Protein AF-A0AA37K206-F1 (afdb_monomer)

pLDDT: mean 85.71, std 15.1, range [26.36, 97.44]

Solvent-accessible surface area (backbone atoms only — not comparable to full-atom values): 12760 Å² total; per-residue (Å²): 134,88,81,83,56,76,49,40,28,41,32,32,22,32,45,81,75,33,40,55,45,78,72,73,69,48,40,26,47,74,88,37,84,48,81,53,52,76,48,86,73,13,30,34,39,34,67,70,69,74,70,67,35,43,39,39,41,40,38,91,65,30,50,70,44,79,42,73,47,49,53,90,58,38,48,90,93,57,40,64,43,59,41,74,39,32,48,36,34,92,58,89,57,93,90,42,30,74,50,71,54,77,50,67,54,70,27,43,36,35,40,33,22,71,46,90,68,64,34,20,34,48,49,74,57,96,37,32,37,34,60,72,47,83,68,92,67,85,56,50,38,30,35,31,29,38,64,57,79,96,65,44,46,61,31,29,27,63,38,74,45,94,89,69,31,25,40,35,46,56,57,82,90,69,92,81,58,65,68,38,54,34,23,42,40,26,48,17,51,20,36,88,87,10,42,34,28,26,57,36,58,71,90,59,66,68,79,48,73,53,73,39,54,79,72,46,49,70,63,69,43,75,72,65,61,79,82,131

Foldseek 3Di:
DDPFDFQAKEFEAAAAPLFGDQDQKWKDKQNHTDDFDGDPRNIGTGTDDDPQIWMWIDGPFFDIDIAGDHQVLADPVHRYQYFHTAGAQVDDDPQFDKDKDFDAAFWKKKFWFADVVWWWWADDDPQKTDIPDDDPDDQASFKKWWDDDPQIAIWGQHDQDPVRITRIPPGRPDDDHTGTTITGIFIHGAHNVRMGMTTHHVVIDGPDMDTDDPVCCVRPDSRDRDDD

Sequence (228 aa):
MIRLTVSFVLRLLDDFTGSASDGGHLFWVDGRAARPQRKPGGYYVFLEPRAPCEVVIESARYSPRTLRVDPESLDAEDPVLPVRLLRRGDLRFPDCGRFEGTAPPGVTVYAFAPEDPALTFQSEKDGVLTLGSYTAKPLWGLRFSVGQGNAREVFVMEEKLPDGGYRIRPGLRRRHRPGEPVERASACLSAADGRFAVCTERGQTVREAQYYDEEAKKWVCLSVPAPR

Secondary structure (DSSP, 8-state):
-----EEEEEEEEETTT--B--S-EEEEETTEEE-PEEETTTEEEEES--SSEEEEEEESSB--EEEEE-GGGS-SS--EEEEEEPBPTTS--TT-EEEEEE-STT-EEEEEEEEEEEEEEEEEETTEEEESS--SS--TTEEEEES-GGG-EEEEEEEE-TTS-EEEESPP-SPPPTT-EEEEEEEEEPPTTSEEEEEE-TT----EEEEE-HHHHHHH-S-SPPP-

Structure (mmCIF, N/CA/C/O backbone):
data_AF-A0AA37K206-F1
#
_entry.id   AF-A0AA37K206-F1
#
loop_
_atom_site.group_PDB
_atom_site.id
_atom_site.type_symbol
_atom_site.label_atom_id
_atom_site.label_alt_id
_atom_site.label_comp_id
_atom_site.label_asym_id
_atom_site.label_entity_id
_atom_site.label_seq_id
_atom_site.pdbx_PDB_ins_code
_atom_site.Cartn_x
_atom_site.Cartn_y
_atom_site.Cartn_z
_atom_site.occupancy
_atom_site.B_iso_or_equiv
_atom_site.auth_seq_id
_atom_site.auth_comp_id
_atom_site.auth_asym_id
_atom_site.auth_atom_id
_atom_site.pdbx_PDB_model_num
ATOM 1 N N . MET A 1 1 ? -19.399 22.967 29.255 1.00 42.69 1 MET A N 1
ATOM 2 C CA . MET A 1 1 ? -18.910 22.801 27.869 1.00 42.69 1 MET A CA 1
ATOM 3 C C . MET A 1 1 ? -17.914 21.652 27.885 1.00 42.69 1 MET A C 1
ATOM 5 O O . MET A 1 1 ? -16.877 21.791 28.516 1.00 42.69 1 MET A O 1
ATOM 9 N N . ILE A 1 2 ? -18.265 20.496 27.319 1.00 44.28 2 ILE A N 1
ATOM 10 C CA . ILE A 1 2 ? -17.363 19.335 27.263 1.00 44.28 2 ILE A CA 1
ATOM 11 C C . ILE A 1 2 ? -16.360 19.609 26.136 1.00 44.28 2 ILE A C 1
ATOM 13 O O . ILE A 1 2 ? -16.762 19.728 24.980 1.00 44.28 2 ILE A O 1
ATOM 17 N N . ARG A 1 3 ? -15.076 19.782 26.470 1.00 50.56 3 ARG A N 1
ATOM 18 C CA . ARG A 1 3 ? -13.990 19.811 25.480 1.00 50.56 3 ARG A CA 1
ATOM 19 C C . ARG A 1 3 ? -13.684 18.364 25.106 1.00 50.56 3 ARG A C 1
ATOM 21 O O . ARG A 1 3 ? -12.971 17.694 25.838 1.00 50.56 3 ARG A O 1
ATOM 28 N N . LEU A 1 4 ? -14.245 17.895 23.996 1.00 55.06 4 LEU A N 1
ATOM 29 C CA . LEU A 1 4 ? -13.820 16.636 23.386 1.00 55.06 4 LEU A CA 1
ATOM 30 C C . LEU A 1 4 ? -12.428 16.867 22.787 1.00 55.06 4 LEU A C 1
ATOM 32 O O . LEU A 1 4 ? -12.296 17.620 21.821 1.00 55.06 4 LEU A O 1
ATOM 36 N N . THR A 1 5 ? -11.388 16.282 23.377 1.00 64.12 5 THR A N 1
ATOM 37 C CA . THR A 1 5 ? -10.032 16.335 22.818 1.00 64.12 5 THR A CA 1
ATOM 38 C C . THR A 1 5 ? -9.866 15.227 21.787 1.00 64.12 5 THR A C 1
ATOM 40 O O . THR A 1 5 ? -10.095 14.054 22.083 1.00 64.12 5 THR A O 1
ATOM 43 N N . VAL A 1 6 ? -9.479 15.600 20.565 1.00 67.44 6 VAL A N 1
ATOM 44 C CA . VAL A 1 6 ? -9.048 14.633 19.547 1.00 67.44 6 VAL A CA 1
ATOM 45 C C . VAL A 1 6 ? -7.803 13.930 20.074 1.00 67.44 6 VAL A C 1
ATOM 47 O O . VAL A 1 6 ? -6.842 14.603 20.433 1.00 67.44 6 VAL A O 1
ATOM 50 N N . SER A 1 7 ? -7.827 12.598 20.141 1.00 77.94 7 SER A N 1
ATOM 51 C CA . SER A 1 7 ? -6.654 11.823 20.559 1.00 77.94 7 SER A CA 1
ATOM 52 C C . SER A 1 7 ? -5.773 11.497 19.364 1.00 77.94 7 SER A C 1
ATOM 54 O O . SER A 1 7 ? -4.581 11.756 19.396 1.00 77.94 7 SER A O 1
ATOM 56 N N . PHE A 1 8 ? -6.358 10.953 18.298 1.00 86.25 8 PHE A N 1
ATOM 57 C CA . PHE A 1 8 ? -5.673 10.721 17.029 1.00 86.25 8 PHE A CA 1
ATOM 58 C C . PHE A 1 8 ? -6.686 10.560 15.897 1.00 86.25 8 PHE A C 1
ATOM 60 O O . PHE A 1 8 ? -7.884 10.330 16.116 1.00 86.25 8 PHE A O 1
ATOM 67 N N . VAL A 1 9 ? -6.193 10.648 14.669 1.00 91.31 9 VAL A N 1
ATOM 68 C CA . VAL A 1 9 ? -6.975 10.450 13.454 1.00 91.31 9 VAL A CA 1
ATOM 69 C C . VAL A 1 9 ? -6.333 9.344 12.631 1.00 91.31 9 VAL A C 1
ATOM 71 O O . VAL A 1 9 ? -5.131 9.353 12.397 1.00 91.31 9 VAL A O 1
ATOM 74 N N . LEU A 1 10 ? -7.128 8.385 12.163 1.00 93.38 10 LEU A N 1
ATOM 75 C CA . LEU A 1 10 ? -6.676 7.427 11.155 1.00 93.38 10 LEU A CA 1
ATOM 76 C C . LEU A 1 10 ? -7.149 7.884 9.782 1.00 93.38 10 LEU A C 1
ATOM 78 O O . LEU A 1 10 ? -8.332 8.178 9.612 1.00 93.38 10 LEU A O 1
ATOM 82 N N . ARG A 1 11 ? -6.256 7.891 8.791 1.00 94.31 11 ARG A N 1
ATOM 83 C CA . ARG A 1 11 ? -6.623 8.071 7.381 1.00 94.31 11 ARG A CA 1
ATOM 84 C C . ARG A 1 11 ? -6.487 6.742 6.653 1.00 94.31 11 ARG A C 1
ATOM 86 O O . ARG A 1 11 ? -5.379 6.301 6.360 1.00 94.31 11 ARG A O 1
ATOM 93 N N . LEU A 1 12 ? -7.611 6.094 6.373 1.00 95.12 12 LEU A N 1
ATOM 94 C CA . LEU A 1 12 ? -7.645 4.787 5.728 1.00 95.12 12 LEU A CA 1
ATOM 95 C C . LEU A 1 12 ? -7.546 4.930 4.208 1.00 95.12 12 LEU A C 1
ATOM 97 O O . LEU A 1 12 ? -8.359 5.612 3.580 1.00 95.12 12 LEU A O 1
ATOM 101 N N . LEU A 1 13 ? -6.563 4.254 3.623 1.00 93.69 13 LEU A N 1
ATOM 102 C CA . LEU A 1 13 ? -6.241 4.293 2.202 1.00 93.69 13 LEU A CA 1
ATOM 103 C C . LEU A 1 13 ? -6.288 2.880 1.625 1.00 93.69 13 LEU A C 1
ATOM 105 O O . LEU A 1 13 ? -5.700 1.952 2.179 1.00 93.69 13 LEU A O 1
ATOM 109 N N . ASP A 1 14 ? -6.962 2.715 0.494 1.00 94.25 14 ASP A N 1
ATOM 110 C CA . ASP A 1 14 ? -6.887 1.498 -0.304 1.00 94.25 14 ASP A CA 1
ATOM 111 C C . ASP A 1 14 ? -5.477 1.374 -0.886 1.00 94.25 14 ASP A C 1
ATOM 113 O O . ASP A 1 14 ? -5.005 2.238 -1.623 1.00 94.25 14 ASP A O 1
ATOM 117 N N . ASP A 1 15 ? -4.781 0.299 -0.535 1.00 92.38 15 ASP A N 1
ATOM 118 C CA . ASP A 1 15 ? -3.368 0.159 -0.860 1.00 92.38 15 ASP A CA 1
ATOM 119 C C . ASP A 1 15 ? -3.081 0.102 -2.374 1.00 92.38 15 ASP A C 1
ATOM 121 O O . ASP A 1 15 ? -2.064 0.621 -2.856 1.00 92.38 15 ASP A O 1
ATOM 125 N N . PHE A 1 16 ? -4.007 -0.502 -3.120 1.00 93.56 16 PHE A N 1
ATOM 126 C CA . PHE A 1 16 ? -3.900 -0.725 -4.556 1.00 93.56 16 PHE A CA 1
ATOM 127 C C . PHE A 1 16 ? -4.201 0.537 -5.376 1.00 93.56 16 PHE A C 1
ATOM 129 O O . PHE A 1 16 ? -3.567 0.770 -6.399 1.00 93.56 16 PHE A O 1
ATOM 136 N N . THR A 1 17 ? -5.133 1.375 -4.939 1.00 92.38 17 THR A N 1
ATOM 137 C CA . THR A 1 17 ? -5.525 2.589 -5.682 1.00 92.38 17 THR A CA 1
ATOM 138 C C . THR A 1 17 ? -4.952 3.870 -5.093 1.00 92.38 17 THR A C 1
ATOM 140 O O . THR A 1 17 ? -5.034 4.917 -5.726 1.00 92.38 17 THR A O 1
ATOM 143 N N . GLY A 1 18 ? -4.443 3.828 -3.860 1.00 90.94 18 GLY A N 1
ATOM 144 C CA . GLY A 1 18 ? -4.046 5.021 -3.109 1.00 90.94 18 GLY A CA 1
ATOM 145 C C . GLY A 1 18 ? -5.207 5.891 -2.639 1.00 90.94 18 GLY A C 1
ATOM 146 O O . GLY A 1 18 ? -4.991 6.901 -1.970 1.00 90.94 18 GLY A O 1
ATOM 147 N N . SER A 1 19 ? -6.437 5.517 -2.988 1.00 92.19 19 SER A N 1
ATOM 148 C CA . SER A 1 19 ? -7.629 6.314 -2.730 1.00 92.19 19 SER A CA 1
ATOM 149 C C . SER A 1 19 ? -8.115 6.148 -1.295 1.00 92.19 19 SER A C 1
ATOM 151 O O . SER A 1 19 ? -7.883 5.126 -0.648 1.00 92.19 19 SER A O 1
ATOM 153 N N . ALA A 1 20 ? -8.833 7.153 -0.803 1.00 93.94 20 ALA A N 1
ATOM 154 C CA . ALA A 1 20 ? -9.508 7.090 0.484 1.00 93.94 20 ALA A CA 1
ATOM 155 C C . ALA A 1 20 ? -10.489 5.907 0.556 1.00 93.94 20 ALA A C 1
ATOM 157 O O . ALA A 1 20 ? -11.273 5.675 -0.365 1.00 93.94 20 ALA A O 1
ATOM 158 N N . SER A 1 21 ? -10.472 5.181 1.675 1.00 92.69 21 SER A N 1
ATOM 159 C CA . SER A 1 21 ? -11.414 4.095 1.943 1.00 92.69 21 SER A CA 1
ATOM 160 C C . SER A 1 21 ? -12.559 4.584 2.828 1.00 92.69 21 SER A C 1
ATOM 162 O O . SER A 1 21 ? -12.502 4.549 4.058 1.00 92.69 21 SER A O 1
ATOM 164 N N . ASP A 1 22 ? -13.609 5.069 2.173 1.00 85.44 22 ASP A N 1
ATOM 165 C CA . ASP A 1 22 ? -14.739 5.752 2.793 1.00 85.44 22 ASP A CA 1
ATOM 166 C C . ASP A 1 22 ? -15.865 4.775 3.205 1.00 85.44 22 ASP A C 1
ATOM 168 O O . ASP A 1 22 ? -16.869 4.613 2.510 1.00 85.44 22 ASP A O 1
ATOM 172 N N . GLY A 1 23 ? -15.746 4.168 4.390 1.00 85.12 23 GLY A N 1
ATOM 173 C CA . GLY A 1 23 ? -16.806 3.362 5.016 1.00 85.12 23 GLY A CA 1
ATOM 174 C C . GLY A 1 23 ? -16.620 1.842 4.934 1.00 85.12 23 GLY A C 1
ATOM 175 O O . GLY A 1 23 ? -15.725 1.335 4.269 1.00 85.12 23 GLY A O 1
ATOM 176 N N . GLY A 1 24 ? -17.494 1.109 5.637 1.00 90.44 24 GLY A N 1
ATOM 177 C CA . GLY A 1 24 ? -17.440 -0.360 5.698 1.00 90.44 24 GLY A CA 1
ATOM 178 C C . GLY A 1 24 ? -16.339 -0.913 6.608 1.00 90.44 24 GLY A C 1
ATOM 179 O O . GLY A 1 24 ? -15.865 -2.025 6.371 1.00 90.44 24 GLY A O 1
ATOM 180 N N . HIS A 1 25 ? -15.942 -0.133 7.619 1.00 96.38 25 HIS A N 1
ATOM 181 C CA . HIS A 1 25 ? -14.909 -0.489 8.591 1.00 96.38 25 HIS A CA 1
ATOM 182 C C . HIS A 1 25 ? -15.501 -0.579 9.992 1.00 96.38 25 HIS A C 1
ATOM 184 O O . HIS A 1 25 ? -16.288 0.283 10.397 1.00 96.38 25 HIS A O 1
ATOM 190 N N . LEU A 1 26 ? -15.104 -1.616 10.717 1.00 96.69 26 LEU A N 1
ATOM 191 C CA . LEU A 1 26 ? -15.369 -1.799 12.135 1.00 96.69 26 LEU A CA 1
ATOM 192 C C . LEU A 1 26 ? -14.059 -1.609 12.898 1.00 96.69 26 LEU A C 1
ATOM 194 O O . LEU A 1 26 ? -12.996 -1.993 12.409 1.00 96.69 26 LEU A O 1
ATOM 198 N N . PHE A 1 27 ? -14.143 -0.998 14.078 1.00 95.38 27 PHE A N 1
ATOM 199 C CA . PHE A 1 27 ? -12.978 -0.657 14.885 1.00 95.38 27 PHE A CA 1
ATOM 200 C C . PHE A 1 27 ? -13.102 -1.239 16.284 1.00 95.38 27 PHE A C 1
ATOM 202 O O . PHE A 1 27 ? -14.164 -1.156 16.906 1.00 95.38 27 PHE A O 1
ATOM 209 N N . TRP A 1 28 ? -11.986 -1.738 16.802 1.00 94.06 28 TRP A N 1
ATOM 210 C CA . TRP A 1 28 ? -11.817 -2.083 18.205 1.00 94.06 28 TRP A CA 1
ATOM 211 C C . TRP A 1 28 ? -10.589 -1.367 18.738 1.00 94.06 28 TRP A C 1
ATOM 213 O O . TRP A 1 28 ? -9.560 -1.343 18.072 1.00 94.06 28 TRP A O 1
ATOM 223 N N . VAL A 1 29 ? -10.710 -0.786 19.926 1.00 91.81 29 VAL A N 1
ATOM 224 C CA . VAL A 1 29 ? -9.607 -0.176 20.666 1.00 91.81 29 VAL A CA 1
ATOM 225 C C . VAL A 1 29 ? -9.454 -0.941 21.970 1.00 91.81 29 VAL A C 1
ATOM 227 O O . VAL A 1 29 ? -10.420 -1.047 22.730 1.00 91.81 29 VAL A O 1
ATOM 230 N N . ASP A 1 30 ? -8.279 -1.527 22.192 1.00 89.75 30 ASP A N 1
ATOM 231 C CA . ASP A 1 30 ? -7.969 -2.375 23.353 1.00 89.75 30 ASP A CA 1
ATOM 232 C C . ASP A 1 30 ? -9.059 -3.437 23.615 1.00 89.75 30 ASP A C 1
ATOM 234 O O . ASP A 1 30 ? -9.580 -3.604 24.722 1.00 89.75 30 ASP A O 1
ATOM 238 N N . GLY A 1 31 ? -9.476 -4.116 22.540 1.00 89.44 31 GLY A N 1
ATOM 239 C CA . GLY A 1 31 ? -10.498 -5.168 22.561 1.00 89.44 31 GLY A CA 1
ATOM 240 C C . GLY A 1 31 ? -11.950 -4.684 22.683 1.00 89.44 31 GLY A C 1
ATOM 241 O O . GLY A 1 31 ? -12.868 -5.504 22.665 1.00 89.44 31 GLY A O 1
ATOM 242 N N . ARG A 1 32 ? -12.206 -3.373 22.778 1.00 92.69 32 ARG A N 1
ATOM 243 C CA . ARG A 1 32 ? -13.563 -2.808 22.884 1.00 92.69 32 ARG A CA 1
ATOM 244 C C . ARG A 1 32 ? -13.997 -2.169 21.578 1.00 92.69 32 ARG A C 1
ATOM 246 O O . ARG A 1 32 ? -13.242 -1.411 20.982 1.00 92.69 32 ARG A O 1
ATOM 253 N N . ALA A 1 33 ? -15.237 -2.420 21.163 1.00 94.38 33 ALA A N 1
ATOM 254 C CA . ALA A 1 33 ? -15.792 -1.795 19.967 1.00 94.38 33 ALA A CA 1
ATOM 255 C C . ALA A 1 33 ? -15.737 -0.261 20.075 1.00 94.38 33 ALA A C 1
ATOM 257 O O . ALA A 1 33 ? -16.240 0.326 21.036 1.00 94.38 33 ALA A O 1
ATOM 258 N N . ALA A 1 34 ? -15.155 0.379 19.067 1.00 92.50 34 ALA A N 1
ATOM 259 C CA . ALA A 1 34 ? -14.997 1.821 18.974 1.00 92.50 34 ALA A CA 1
ATOM 260 C C . ALA A 1 34 ? -15.818 2.378 17.807 1.00 92.50 34 ALA A C 1
ATOM 262 O O . ALA A 1 34 ? -16.001 1.736 16.772 1.00 92.50 34 ALA A O 1
ATOM 263 N N . ARG A 1 35 ? -16.325 3.602 17.974 1.00 92.25 35 ARG A N 1
ATOM 264 C CA . ARG A 1 35 ? -17.117 4.312 16.959 1.00 92.25 35 ARG A CA 1
ATOM 265 C C . ARG A 1 35 ? -16.497 5.682 16.682 1.00 92.25 35 ARG A C 1
ATOM 267 O O . ARG A 1 35 ? -17.038 6.689 17.140 1.00 92.25 35 ARG A O 1
ATOM 274 N N . PRO A 1 36 ? -15.348 5.731 15.987 1.00 93.38 36 PRO A N 1
ATOM 275 C CA . PRO A 1 36 ? -14.734 6.998 15.608 1.00 93.38 36 PRO A CA 1
ATOM 276 C C . PRO A 1 36 ? -15.675 7.834 14.734 1.00 93.38 36 PRO A C 1
ATOM 278 O O . PRO A 1 36 ? -16.506 7.302 13.989 1.00 93.38 36 PRO A O 1
ATOM 281 N N . GLN A 1 37 ? -15.521 9.157 14.787 1.00 92.88 37 GLN A N 1
ATOM 282 C CA . GLN A 1 37 ? -16.263 10.043 13.897 1.00 92.88 37 GLN A CA 1
ATOM 283 C C . GLN A 1 37 ? -15.685 9.948 12.487 1.00 92.88 37 GLN A C 1
ATOM 285 O O . GLN A 1 37 ? -14.526 10.292 12.252 1.00 92.88 37 GLN A O 1
ATOM 290 N N . ARG A 1 38 ? -16.508 9.512 11.535 1.00 94.19 38 ARG A N 1
ATOM 291 C CA . ARG A 1 38 ? -16.133 9.475 10.122 1.00 94.19 38 ARG A CA 1
ATOM 292 C C . ARG A 1 38 ? -16.157 10.882 9.524 1.00 94.19 38 ARG A C 1
ATOM 294 O O . ARG A 1 38 ? -17.118 11.630 9.714 1.00 94.19 38 ARG A O 1
ATOM 301 N N . LYS A 1 39 ? -15.130 11.206 8.746 1.00 92.94 39 LYS A N 1
ATOM 302 C CA . LYS A 1 39 ? -15.028 12.410 7.917 1.00 92.94 39 LYS A CA 1
ATOM 303 C C . LYS A 1 39 ? -14.709 12.008 6.464 1.00 92.94 39 LYS A C 1
ATOM 305 O O . LYS A 1 39 ? -14.194 10.910 6.250 1.00 92.94 39 LYS A O 1
ATOM 310 N N . PRO A 1 40 ? -15.048 12.846 5.466 1.00 93.19 40 PRO A N 1
ATOM 311 C CA . PRO A 1 40 ? -14.719 12.578 4.063 1.00 93.19 40 PRO A CA 1
ATOM 312 C C . PRO A 1 40 ? -13.218 12.372 3.855 1.00 93.19 40 PRO A C 1
ATOM 314 O O . PRO A 1 40 ? -12.430 12.980 4.573 1.00 93.19 40 PRO A O 1
ATOM 317 N N . GLY A 1 41 ? -12.823 11.572 2.861 1.00 93.12 41 GLY A N 1
ATOM 318 C CA . GLY A 1 41 ? -11.409 11.354 2.537 1.00 93.12 41 GLY A CA 1
ATOM 319 C C . GLY A 1 41 ? -10.750 10.236 3.349 1.00 93.12 41 GLY A C 1
ATOM 320 O O . GLY A 1 41 ? -9.522 10.200 3.456 1.00 93.12 41 GLY A O 1
ATOM 321 N N . GLY A 1 42 ? -11.549 9.315 3.899 1.00 94.38 42 GLY A N 1
ATOM 322 C CA . GLY A 1 42 ? -11.072 8.146 4.638 1.00 94.38 42 GLY A CA 1
ATOM 323 C C . GLY A 1 42 ? -10.640 8.452 6.070 1.00 94.38 42 GLY A C 1
ATOM 324 O O . GLY A 1 42 ? -9.935 7.644 6.668 1.00 94.38 42 GLY A O 1
ATOM 325 N N . TYR A 1 43 ? -11.025 9.604 6.620 1.00 95.25 43 TYR A N 1
ATOM 326 C CA . TYR A 1 43 ? -10.610 10.034 7.952 1.00 95.25 43 TYR A CA 1
ATOM 327 C C . TYR A 1 43 ? -11.560 9.515 9.040 1.00 95.25 43 TYR A C 1
ATOM 329 O O . TYR A 1 43 ? -12.785 9.639 8.948 1.00 95.25 43 TYR A O 1
ATOM 337 N N . TYR A 1 44 ? -10.977 8.975 10.106 1.00 94.88 44 TYR A N 1
ATOM 338 C CA . TYR A 1 44 ? -11.663 8.440 11.277 1.00 94.88 44 TYR A CA 1
ATOM 339 C C . TYR A 1 44 ? -11.064 9.061 12.534 1.00 94.88 44 TYR A C 1
ATOM 341 O O . TYR A 1 44 ? -9.919 8.787 12.887 1.00 94.88 44 TYR A O 1
ATOM 349 N N . VAL A 1 45 ? -11.841 9.919 13.193 1.00 92.88 45 VAL A N 1
ATOM 350 C CA . VAL A 1 45 ? -11.404 10.695 14.358 1.00 92.88 45 VAL A CA 1
ATOM 351 C C . VAL A 1 45 ? -11.755 9.940 15.634 1.00 92.88 45 VAL A C 1
ATOM 353 O O . VAL A 1 45 ? -12.934 9.696 15.912 1.00 92.88 45 VAL A O 1
ATOM 356 N N . PHE A 1 46 ? -10.737 9.590 16.417 1.00 90.94 46 PHE A N 1
ATOM 357 C CA . PHE A 1 46 ? -10.893 8.922 17.703 1.00 90.94 46 PHE A CA 1
ATOM 358 C C . PHE A 1 46 ? -10.845 9.955 18.826 1.00 90.94 46 PHE A C 1
ATOM 360 O O . PHE A 1 46 ? -9.880 10.710 18.969 1.00 90.94 46 PHE A O 1
ATOM 367 N N . LEU A 1 47 ? -11.918 9.987 19.612 1.00 85.25 47 LEU A N 1
ATOM 368 C CA . LEU A 1 47 ? -12.047 10.844 20.782 1.00 85.25 47 LEU A CA 1
ATOM 369 C C . LEU A 1 47 ? -11.809 9.986 22.026 1.00 85.25 47 LEU A C 1
ATOM 371 O O . LEU A 1 47 ? -12.480 8.971 22.201 1.00 85.25 47 LEU A O 1
ATOM 375 N N . GLU A 1 48 ? -10.853 10.394 22.856 1.00 70.50 48 GLU A N 1
ATOM 376 C CA . GLU A 1 48 ? -10.616 9.869 24.208 1.00 70.50 48 GLU A CA 1
ATOM 377 C C . GLU A 1 48 ? -10.178 8.387 24.399 1.00 70.50 48 GLU A C 1
ATOM 379 O O . GLU A 1 48 ? -10.372 7.861 25.500 1.00 70.50 48 GLU A O 1
ATOM 384 N N . PRO A 1 49 ? -9.550 7.658 23.449 1.00 66.50 49 PRO A N 1
ATOM 385 C CA . PRO A 1 49 ? -8.849 6.427 23.820 1.00 66.50 49 PRO A CA 1
ATOM 386 C C . PRO A 1 49 ? -7.665 6.729 24.755 1.00 66.50 49 PRO A C 1
ATOM 388 O O . PRO A 1 49 ? -6.906 7.675 24.533 1.00 66.50 49 PRO A O 1
ATOM 391 N N . ARG A 1 50 ? -7.481 5.902 25.796 1.00 68.50 50 ARG A N 1
ATOM 392 C CA . ARG A 1 50 ? -6.242 5.910 26.589 1.00 68.50 50 ARG A CA 1
ATOM 393 C C . ARG A 1 50 ? -5.118 5.458 25.676 1.00 68.50 50 ARG A C 1
ATOM 395 O O . ARG A 1 50 ? -5.163 4.338 25.192 1.00 68.50 50 ARG A O 1
ATOM 402 N N . ALA A 1 51 ? -4.147 6.323 25.440 1.00 70.81 51 ALA A N 1
ATOM 403 C CA . ALA A 1 51 ? -3.041 6.017 24.560 1.00 70.81 51 ALA A CA 1
ATOM 404 C C . ALA A 1 51 ? -1.732 5.808 25.347 1.00 70.81 51 ALA A C 1
ATOM 406 O O . ALA A 1 51 ? -1.609 6.367 26.440 1.00 70.81 51 ALA A O 1
ATOM 407 N N . PRO A 1 52 ? -0.772 5.012 24.836 1.00 83.06 52 PRO A N 1
ATOM 408 C CA . PRO A 1 52 ? -0.827 4.249 23.585 1.00 83.06 52 PRO A CA 1
ATOM 409 C C . PRO A 1 52 ? -1.867 3.118 23.634 1.00 83.06 52 PRO A C 1
ATOM 411 O O . PRO A 1 52 ? -2.097 2.538 24.692 1.00 83.06 52 PRO A O 1
ATOM 414 N N . CYS A 1 53 ? -2.478 2.801 22.492 1.00 86.44 53 CYS A N 1
ATOM 415 C CA . CYS A 1 53 ? -3.527 1.778 22.389 1.00 86.44 53 CYS A CA 1
ATOM 416 C C . CYS A 1 53 ? -3.323 0.859 21.185 1.00 86.44 53 CYS A C 1
ATOM 418 O O . CYS A 1 53 ? -2.617 1.196 20.229 1.00 86.44 53 CYS A O 1
ATOM 420 N N . GLU A 1 54 ? -3.953 -0.310 21.231 1.00 89.25 54 GLU A N 1
ATOM 421 C CA . GLU A 1 54 ? -4.084 -1.187 20.073 1.00 89.25 54 GLU A CA 1
ATOM 422 C C . GLU A 1 54 ? -5.402 -0.904 19.350 1.00 89.25 54 GLU A C 1
ATOM 424 O O . GLU A 1 54 ? -6.472 -0.923 19.958 1.00 89.25 54 GLU A O 1
ATOM 429 N N . VAL A 1 55 ? -5.327 -0.671 18.040 1.00 90.94 55 VAL A N 1
ATOM 430 C CA . VAL A 1 55 ? -6.486 -0.507 17.164 1.00 90.94 55 VAL A CA 1
ATOM 431 C C . VAL A 1 55 ? -6.557 -1.676 16.193 1.00 90.94 55 VAL A C 1
ATOM 433 O O . VAL A 1 55 ? -5.637 -1.892 15.402 1.00 90.94 55 VAL A O 1
ATOM 436 N N . VAL A 1 56 ? -7.678 -2.391 16.211 1.00 93.25 56 VAL A N 1
ATOM 437 C CA . VAL A 1 56 ? -8.026 -3.402 15.210 1.00 93.25 56 VAL A CA 1
ATOM 438 C C . VAL A 1 56 ? -9.046 -2.812 14.247 1.00 93.25 56 VAL A C 1
ATOM 440 O O . VAL A 1 56 ? -10.047 -2.228 14.664 1.00 93.25 56 VAL A O 1
ATOM 443 N N . ILE A 1 57 ? -8.782 -2.967 12.954 1.00 94.44 57 ILE A N 1
ATOM 444 C CA . ILE A 1 57 ? -9.634 -2.534 11.851 1.00 94.44 57 ILE A CA 1
ATOM 445 C C . ILE A 1 57 ? -10.070 -3.782 11.093 1.00 94.44 57 ILE A C 1
ATOM 447 O O . ILE A 1 57 ? -9.232 -4.519 10.568 1.00 94.44 57 ILE A O 1
ATOM 451 N N . GLU A 1 58 ? -11.377 -3.990 10.988 1.00 94.81 58 GLU A N 1
ATOM 452 C CA . GLU A 1 58 ? -11.955 -5.046 10.160 1.00 94.81 58 GLU A CA 1
ATOM 453 C C . GLU A 1 58 ? -12.815 -4.457 9.051 1.00 94.81 58 GLU A C 1
ATOM 455 O O . GLU A 1 58 ? -13.460 -3.418 9.208 1.00 94.81 58 GLU A O 1
ATOM 460 N N . SER A 1 59 ? -12.853 -5.150 7.918 1.00 94.44 59 SER A N 1
ATOM 461 C CA . SER A 1 59 ? -13.697 -4.788 6.790 1.00 94.44 59 SER A CA 1
ATOM 462 C C . SER A 1 59 ? -14.085 -6.026 5.998 1.00 94.44 59 SER A C 1
ATOM 464 O O . SER A 1 59 ? -13.317 -6.979 5.877 1.00 94.44 59 SER A O 1
ATOM 466 N N . ALA A 1 60 ? -15.256 -5.981 5.367 1.00 93.56 60 ALA A N 1
ATOM 467 C CA . ALA A 1 60 ? -15.639 -7.006 4.407 1.00 93.56 60 ALA A CA 1
ATOM 468 C C . ALA A 1 60 ? -14.680 -7.046 3.206 1.00 93.56 60 ALA A C 1
ATOM 470 O O . ALA A 1 60 ? -14.456 -8.121 2.669 1.00 93.56 60 ALA A O 1
ATOM 471 N N . ARG A 1 61 ? -14.105 -5.904 2.792 1.00 94.44 61 ARG A N 1
ATOM 472 C CA . ARG A 1 61 ? -13.285 -5.788 1.567 1.00 94.44 61 ARG A CA 1
ATOM 473 C C . ARG A 1 61 ? -11.780 -5.924 1.804 1.00 94.44 61 ARG A C 1
ATOM 475 O O . ARG A 1 61 ? -11.049 -6.265 0.876 1.00 94.44 61 ARG A O 1
ATOM 482 N N . TYR A 1 62 ? -11.311 -5.660 3.017 1.00 93.62 62 TYR A N 1
ATOM 483 C CA . TYR A 1 62 ? -9.885 -5.579 3.337 1.00 93.62 62 TYR A CA 1
ATOM 484 C C . TYR A 1 62 ? -9.480 -6.628 4.368 1.00 93.62 62 TYR A C 1
ATOM 486 O O . TYR A 1 62 ? -10.294 -7.043 5.190 1.00 93.62 62 TYR A O 1
ATOM 494 N N . SER A 1 63 ? -8.232 -7.085 4.303 1.00 91.06 63 SER A N 1
ATOM 495 C CA . SER A 1 63 ? -7.669 -7.964 5.326 1.00 91.06 63 SER A CA 1
ATOM 496 C C . SER A 1 63 ? -7.641 -7.233 6.675 1.00 91.06 63 SER A C 1
ATOM 498 O O . SER A 1 63 ? -7.288 -6.048 6.692 1.00 91.06 63 SER A O 1
ATOM 500 N N . PRO A 1 64 ? -7.977 -7.909 7.793 1.00 89.50 64 PRO A N 1
ATOM 501 C CA . PRO A 1 64 ? -7.916 -7.305 9.119 1.00 89.50 64 PRO A CA 1
ATOM 502 C C . PRO A 1 64 ? -6.546 -6.697 9.413 1.00 89.50 64 PRO A C 1
ATOM 504 O O . PRO A 1 64 ? -5.507 -7.225 8.996 1.00 89.50 64 PRO A O 1
ATOM 507 N N . ARG A 1 65 ? -6.541 -5.579 10.140 1.00 88.06 65 ARG A N 1
ATOM 508 C CA . ARG A 1 65 ? -5.317 -4.856 10.477 1.00 88.06 65 ARG A CA 1
ATOM 509 C C . ARG A 1 65 ? -5.278 -4.503 11.953 1.00 88.06 65 ARG A C 1
ATOM 511 O O . ARG A 1 65 ? -6.184 -3.843 12.439 1.00 88.06 65 ARG A O 1
ATOM 518 N N . THR A 1 66 ? -4.186 -4.870 12.611 1.00 88.62 66 THR A N 1
ATOM 519 C CA . THR A 1 66 ? -3.871 -4.453 13.980 1.00 88.62 66 THR A CA 1
ATOM 520 C C . THR A 1 66 ? -2.743 -3.432 13.946 1.00 88.62 66 THR A C 1
ATOM 522 O O . THR A 1 66 ? -1.750 -3.623 13.238 1.00 88.62 66 THR A O 1
ATOM 525 N N . LEU A 1 67 ? -2.906 -2.334 14.677 1.00 87.19 67 LEU A N 1
ATOM 526 C CA . LEU A 1 67 ? -1.959 -1.227 14.754 1.00 87.19 67 LEU A CA 1
ATOM 527 C C . 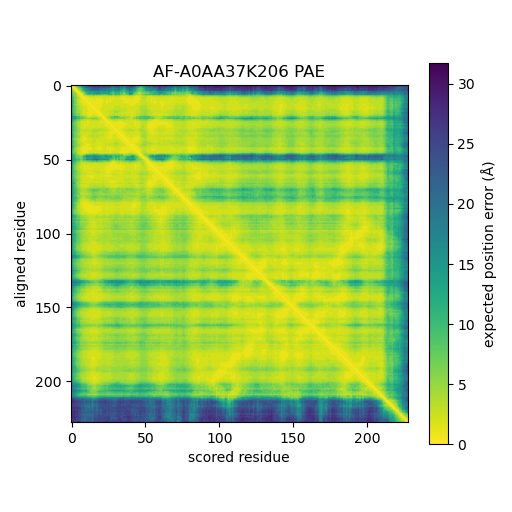LEU A 1 67 ? -1.776 -0.824 16.213 1.00 87.19 67 LEU A C 1
ATOM 529 O O . LEU A 1 67 ? -2.752 -0.712 16.948 1.00 87.19 67 LEU A O 1
ATOM 533 N N . ARG A 1 68 ? -0.540 -0.532 16.614 1.00 87.94 68 ARG A N 1
ATOM 534 C CA . ARG A 1 68 ? -0.275 0.181 17.864 1.00 87.94 68 ARG A CA 1
ATOM 535 C C . ARG A 1 68 ? -0.230 1.670 17.554 1.00 87.94 68 ARG A C 1
ATOM 537 O O . ARG A 1 68 ? 0.575 2.088 16.726 1.00 87.94 68 ARG A O 1
ATOM 544 N N . VAL A 1 69 ? -1.093 2.448 18.193 1.00 85.62 69 VAL A N 1
ATOM 545 C CA . VAL A 1 69 ? -1.156 3.899 18.020 1.00 85.62 69 VAL A CA 1
ATOM 546 C C . VAL A 1 69 ? -0.614 4.563 19.272 1.00 85.62 69 VAL A C 1
ATOM 548 O O . VAL A 1 69 ? -1.137 4.361 20.368 1.00 85.62 69 VAL A O 1
ATOM 551 N N . ASP A 1 70 ? 0.428 5.362 19.084 1.00 85.31 70 ASP A N 1
ATOM 552 C CA . ASP A 1 70 ? 0.994 6.243 20.096 1.00 85.31 70 ASP A CA 1
ATOM 553 C C . ASP A 1 70 ? 0.826 7.701 19.629 1.00 85.31 70 ASP A C 1
ATOM 555 O O . ASP A 1 70 ? 1.575 8.149 18.759 1.00 85.31 70 ASP A O 1
ATOM 559 N N . PRO A 1 71 ? -0.184 8.435 20.122 1.00 77.38 71 PRO A N 1
ATOM 560 C CA . PRO A 1 71 ? -0.451 9.815 19.738 1.00 77.38 71 PRO A CA 1
ATOM 561 C C . PRO A 1 71 ? 0.695 10.774 20.028 1.00 77.38 71 PRO A C 1
ATOM 563 O O . PRO A 1 71 ? 0.848 11.737 19.291 1.00 77.38 71 PRO A O 1
ATOM 566 N N . GLU A 1 72 ? 1.522 10.507 21.045 1.00 79.25 72 GLU A N 1
ATOM 567 C CA . GLU A 1 72 ? 2.702 11.338 21.331 1.00 79.25 72 GLU A CA 1
ATOM 568 C C . GLU A 1 72 ? 3.757 11.244 20.222 1.00 79.25 72 GLU A C 1
ATOM 570 O O . GLU A 1 72 ? 4.649 12.081 20.123 1.00 79.25 72 GLU A O 1
ATOM 575 N N . SER A 1 73 ? 3.652 10.217 19.379 1.00 79.12 73 SER A N 1
ATOM 576 C CA . SER A 1 73 ? 4.522 10.000 18.231 1.00 79.12 73 SER A CA 1
ATOM 577 C C . SER A 1 73 ? 3.990 10.620 16.930 1.00 79.12 73 SER A C 1
ATOM 579 O O . SER A 1 73 ? 4.670 10.571 15.902 1.00 79.12 73 SER A O 1
ATOM 581 N N . LEU A 1 74 ? 2.777 11.181 16.964 1.00 79.44 74 LEU A N 1
ATOM 58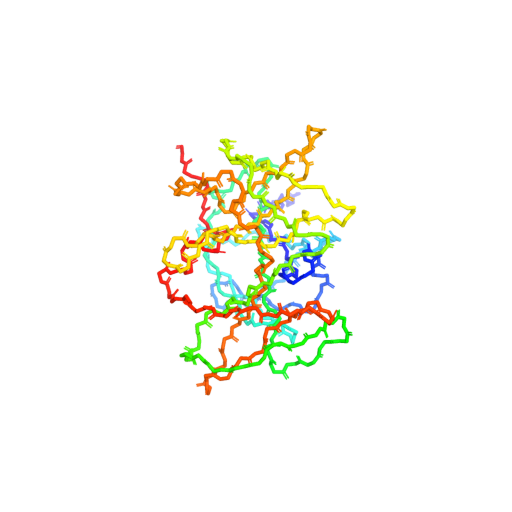2 C CA . LEU A 1 74 ? 2.161 11.885 15.843 1.00 79.44 74 LEU A CA 1
ATOM 583 C C . LEU A 1 74 ? 2.468 13.385 15.917 1.00 79.44 74 LEU A C 1
ATOM 585 O O . LEU A 1 74 ? 2.784 13.921 16.978 1.00 79.44 74 LEU A O 1
ATOM 589 N N . ASP A 1 75 ? 2.351 14.062 14.777 1.00 79.50 75 ASP A N 1
ATOM 590 C CA . ASP A 1 75 ? 2.419 15.520 14.731 1.00 79.50 75 ASP A CA 1
ATOM 591 C C . ASP A 1 75 ? 1.267 16.112 15.563 1.00 79.50 75 ASP 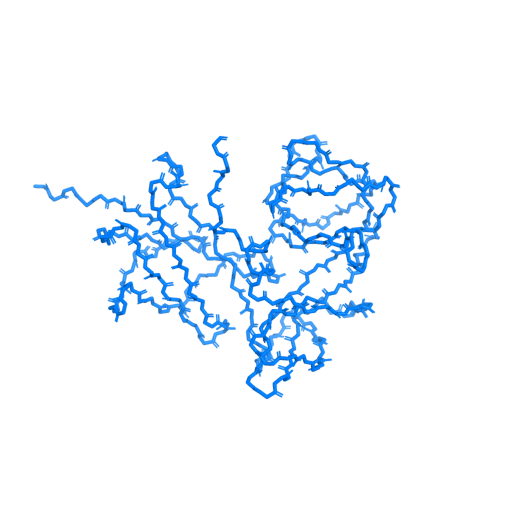A C 1
ATOM 593 O O . ASP A 1 75 ? 0.107 15.727 15.407 1.00 79.50 75 ASP A O 1
ATOM 597 N N . ALA A 1 76 ? 1.589 17.025 16.479 1.00 75.69 76 ALA A N 1
ATOM 598 C CA . ALA A 1 76 ? 0.605 17.650 17.354 1.00 75.69 76 ALA A CA 1
ATOM 599 C C . ALA A 1 76 ? -0.349 18.588 16.592 1.00 75.69 76 ALA A C 1
ATOM 601 O O . ALA A 1 76 ? -1.491 18.772 17.022 1.00 75.69 76 ALA A O 1
ATOM 602 N N . GLU A 1 77 ? 0.102 19.176 15.480 1.00 79.31 77 GLU A N 1
ATOM 603 C CA . GLU A 1 77 ? -0.714 20.043 14.625 1.00 79.31 77 GLU A CA 1
ATOM 604 C C . GLU A 1 77 ? -1.523 19.234 13.599 1.00 79.31 77 GLU A C 1
ATOM 606 O O . GLU A 1 77 ? -2.629 19.640 13.235 1.00 79.31 77 GLU A O 1
ATOM 611 N N . ASP A 1 78 ? -1.021 18.060 13.199 1.00 81.38 78 ASP A N 1
ATOM 612 C CA . ASP A 1 78 ? -1.691 17.125 12.287 1.00 81.38 78 ASP A CA 1
ATOM 613 C C . ASP A 1 78 ? -1.601 15.663 12.782 1.00 81.38 78 ASP A C 1
ATOM 615 O O . ASP A 1 78 ? -0.818 14.865 12.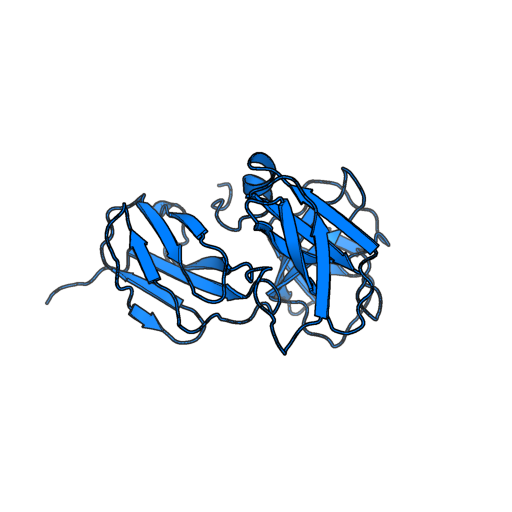256 1.00 81.38 78 ASP A O 1
ATOM 619 N N . PRO A 1 79 ? -2.406 15.257 13.789 1.00 84.25 79 PRO A N 1
ATOM 620 C CA . PRO A 1 79 ? -2.306 13.940 14.427 1.00 84.25 79 PRO A CA 1
ATOM 621 C C . PRO A 1 79 ? -2.949 12.828 13.578 1.00 84.25 79 PRO A C 1
ATOM 623 O O . PRO A 1 79 ? -3.796 12.059 14.050 1.00 84.25 79 PRO A O 1
ATOM 626 N N . VAL A 1 80 ? -2.579 12.757 12.298 1.00 88.38 80 VAL A N 1
ATOM 627 C CA . VAL A 1 80 ? -3.099 11.826 11.297 1.00 88.38 80 VAL A CA 1
ATOM 628 C C . VAL A 1 80 ? -2.104 10.697 11.056 1.00 88.38 80 VAL A C 1
ATOM 630 O O . VAL A 1 80 ? -1.010 10.889 10.534 1.00 88.38 80 VAL A O 1
ATOM 633 N N . LEU A 1 81 ? -2.540 9.473 11.340 1.00 89.00 81 LEU A N 1
ATOM 634 C CA . LEU A 1 81 ? -1.832 8.252 10.983 1.00 89.00 81 LEU A CA 1
ATOM 635 C C . LEU A 1 81 ? -2.422 7.661 9.687 1.00 89.00 81 LEU A C 1
ATOM 637 O O . LEU A 1 81 ? -3.563 7.175 9.697 1.00 89.00 81 LEU A O 1
ATOM 641 N N . PRO A 1 82 ? -1.689 7.667 8.558 1.00 89.12 82 PRO A N 1
ATOM 642 C CA . PRO A 1 82 ? -2.132 6.996 7.343 1.00 89.12 82 PRO A CA 1
ATOM 643 C C . PRO A 1 82 ? -2.051 5.473 7.497 1.00 89.12 82 PRO A C 1
ATOM 645 O O . PRO A 1 82 ? -1.013 4.908 7.838 1.00 89.12 82 PRO A O 1
ATOM 648 N N . VAL A 1 83 ? -3.142 4.783 7.177 1.00 91.25 83 VAL A N 1
ATOM 649 C CA . VAL A 1 83 ? -3.243 3.323 7.250 1.00 91.25 83 VAL A CA 1
ATOM 650 C C . VAL A 1 83 ? -3.577 2.769 5.878 1.00 91.25 83 VAL A C 1
ATOM 652 O O . VAL A 1 83 ? -4.615 3.084 5.300 1.00 91.25 83 VAL A O 1
ATOM 655 N N . ARG A 1 84 ? -2.716 1.887 5.374 1.00 91.38 84 ARG A N 1
ATOM 656 C CA . ARG A 1 84 ? -2.931 1.199 4.100 1.00 91.38 84 ARG A CA 1
ATOM 657 C C . ARG A 1 84 ? -3.651 -0.124 4.300 1.00 91.38 84 ARG A C 1
ATOM 659 O O . ARG A 1 84 ? -3.150 -1.019 4.977 1.00 91.38 84 ARG A O 1
ATOM 666 N N . LEU A 1 85 ? -4.819 -0.237 3.684 1.00 93.12 85 LEU A N 1
ATOM 667 C CA . LEU A 1 85 ? -5.672 -1.410 3.734 1.00 93.12 85 LEU A CA 1
ATOM 668 C C . LEU A 1 85 ? -5.391 -2.313 2.535 1.00 93.12 85 LEU A C 1
ATOM 670 O O . LEU A 1 85 ? -5.565 -1.916 1.380 1.00 93.12 85 LEU A O 1
ATOM 674 N N . LEU A 1 86 ? -4.978 -3.546 2.820 1.00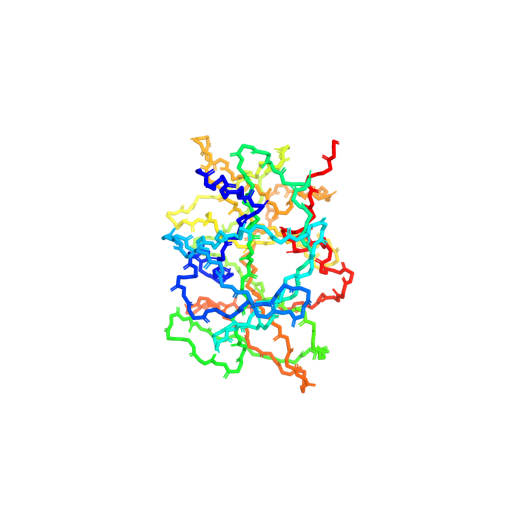 92.81 86 LEU A N 1
ATOM 675 C CA . LEU A 1 86 ? -4.749 -4.567 1.804 1.00 92.81 86 LEU A CA 1
ATOM 676 C C . LEU A 1 86 ? -6.082 -5.200 1.422 1.00 92.81 86 LEU A C 1
ATOM 678 O O . LEU A 1 86 ? -6.815 -5.678 2.288 1.00 92.81 86 LEU A O 1
ATOM 682 N N . ARG A 1 87 ? -6.413 -5.197 0.131 1.00 93.88 87 ARG A N 1
ATOM 683 C CA . ARG A 1 87 ? -7.605 -5.885 -0.374 1.00 93.88 87 ARG A CA 1
ATOM 684 C C . ARG A 1 87 ? -7.494 -7.378 -0.083 1.00 93.88 87 ARG A C 1
ATOM 686 O O . ARG A 1 87 ? -6.410 -7.953 -0.200 1.00 93.88 87 ARG A O 1
ATOM 693 N N . ARG A 1 88 ? -8.608 -8.013 0.280 1.00 90.94 88 ARG A N 1
ATOM 694 C CA . ARG A 1 88 ? -8.598 -9.459 0.518 1.00 90.94 88 ARG A CA 1
ATOM 695 C C . ARG A 1 88 ? -8.418 -10.214 -0.796 1.00 90.94 88 ARG A C 1
ATOM 697 O O . ARG A 1 88 ? -9.139 -9.958 -1.758 1.00 90.94 88 ARG A O 1
ATOM 704 N N . GLY A 1 89 ? -7.493 -11.172 -0.821 1.00 86.06 89 GLY A N 1
ATOM 705 C CA . GLY A 1 89 ? -7.210 -11.961 -2.023 1.00 86.06 89 GLY A CA 1
ATOM 706 C C . GLY A 1 89 ? -8.350 -12.904 -2.434 1.00 86.06 89 GLY A C 1
ATOM 707 O O . GLY A 1 89 ? -8.510 -13.212 -3.614 1.00 86.06 89 GLY A O 1
ATOM 708 N N . ASP A 1 90 ? -9.200 -13.325 -1.501 1.00 86.44 90 ASP A N 1
ATOM 709 C CA . ASP A 1 90 ? -10.346 -14.200 -1.779 1.00 86.44 90 ASP A CA 1
ATOM 710 C C . ASP A 1 90 ? -11.509 -13.483 -2.488 1.00 86.44 90 ASP A C 1
ATOM 712 O O . ASP A 1 90 ? -12.384 -14.130 -3.060 1.00 86.44 90 ASP A O 1
ATOM 716 N N . LEU A 1 91 ? -11.500 -12.147 -2.519 1.00 90.56 91 LEU A N 1
ATOM 717 C CA . LEU A 1 91 ? -12.537 -11.347 -3.163 1.00 90.56 91 LEU A CA 1
ATOM 718 C C . LEU A 1 91 ? -12.136 -10.892 -4.558 1.00 90.56 91 LEU A C 1
ATOM 720 O O . LEU A 1 91 ? -11.011 -10.456 -4.793 1.00 90.56 91 LEU A O 1
ATOM 724 N N . ARG A 1 92 ? -13.095 -10.915 -5.486 1.00 90.50 92 ARG A N 1
ATOM 725 C CA . ARG A 1 92 ? -12.933 -10.311 -6.811 1.00 90.50 92 ARG A CA 1
ATOM 726 C C . ARG A 1 92 ? -13.303 -8.836 -6.767 1.00 90.50 92 ARG A C 1
ATOM 728 O O . ARG A 1 92 ? -14.365 -8.465 -6.276 1.00 90.50 92 ARG A O 1
ATOM 735 N N . PHE A 1 93 ? -12.436 -8.017 -7.343 1.00 92.00 93 PHE A N 1
ATOM 736 C CA . PHE A 1 93 ? -12.630 -6.584 -7.477 1.00 92.00 93 PHE A CA 1
ATOM 737 C C . PHE A 1 93 ? -12.775 -6.247 -8.963 1.00 92.00 93 PHE A C 1
ATOM 739 O O . PHE A 1 93 ? -11.946 -6.682 -9.761 1.00 92.00 93 PHE A O 1
ATOM 746 N N . PRO A 1 94 ? -13.826 -5.517 -9.369 1.00 91.12 94 PRO A N 1
ATOM 747 C CA . PRO A 1 94 ? -14.064 -5.231 -10.777 1.00 91.12 94 PRO A CA 1
ATOM 748 C C . PRO A 1 94 ? -13.052 -4.238 -11.356 1.00 91.12 94 PRO A C 1
ATOM 750 O O . PRO A 1 94 ? -12.879 -4.197 -12.563 1.00 91.12 94 PRO A O 1
ATOM 753 N N . ASP A 1 95 ? -12.369 -3.444 -10.541 1.00 92.12 95 ASP A N 1
ATOM 754 C CA . ASP A 1 95 ? -11.454 -2.384 -10.972 1.00 92.12 95 ASP A CA 1
ATOM 755 C C . ASP A 1 95 ? -10.006 -2.853 -11.199 1.00 92.12 95 ASP A C 1
ATOM 757 O O . ASP A 1 95 ? -9.174 -2.054 -11.617 1.00 92.12 95 ASP A O 1
ATOM 761 N N . CYS A 1 96 ? -9.684 -4.132 -10.974 1.00 93.25 96 CYS A N 1
ATOM 762 C CA . CYS A 1 96 ? -8.313 -4.634 -11.094 1.00 93.25 96 CYS A CA 1
ATOM 763 C C . CYS A 1 96 ? -8.219 -5.997 -11.802 1.00 93.25 96 CYS A C 1
ATOM 765 O O . CYS A 1 96 ? -9.200 -6.732 -11.940 1.00 93.25 96 CYS A O 1
ATOM 767 N N . GLY A 1 97 ? -7.017 -6.320 -12.275 1.00 93.88 97 GLY A N 1
ATOM 768 C CA . GLY A 1 97 ? -6.587 -7.680 -12.581 1.00 93.88 97 GLY A CA 1
ATOM 769 C C . GLY A 1 97 ? -6.193 -8.440 -11.312 1.00 93.88 97 GLY A C 1
ATOM 770 O O . GLY A 1 97 ? -6.302 -7.926 -10.193 1.00 93.88 97 GLY A O 1
ATOM 771 N N . ARG A 1 98 ? -5.756 -9.688 -11.484 1.00 92.69 98 ARG A N 1
ATOM 772 C CA . ARG A 1 98 ? -5.321 -10.553 -10.383 1.00 92.69 98 ARG A CA 1
ATOM 773 C C . ARG A 1 98 ? -4.047 -11.280 -10.767 1.00 92.69 98 ARG A C 1
ATOM 775 O O . ARG A 1 98 ? -3.958 -11.838 -11.857 1.00 92.69 98 ARG A O 1
ATOM 782 N N . PHE A 1 99 ? -3.111 -11.306 -9.834 1.00 94.31 99 PHE A N 1
ATOM 783 C CA . PHE A 1 99 ? -1.962 -12.192 -9.867 1.00 94.31 99 PHE A CA 1
ATOM 784 C C . PHE A 1 99 ? -2.059 -13.154 -8.687 1.00 94.31 99 PHE A C 1
ATOM 786 O O . PHE A 1 99 ? -2.130 -12.722 -7.536 1.00 94.31 99 PHE A O 1
ATOM 793 N N . GLU A 1 100 ? -2.118 -14.447 -8.981 1.00 94.88 100 GLU A N 1
ATOM 794 C CA . GLU A 1 100 ? -2.407 -15.498 -8.005 1.00 94.88 100 GLU A CA 1
ATOM 795 C C . GLU A 1 100 ? -1.200 -16.416 -7.825 1.00 94.88 100 GLU A C 1
ATOM 797 O O . GLU A 1 100 ? -0.416 -16.626 -8.751 1.00 94.88 100 GLU A O 1
ATOM 802 N N . GLY A 1 101 ? -1.058 -16.972 -6.626 1.00 94.50 101 GLY A N 1
ATOM 803 C CA . GLY A 1 101 ? 0.028 -17.887 -6.303 1.00 94.50 101 GLY A CA 1
ATOM 804 C C . GLY A 1 101 ? -0.062 -18.413 -4.875 1.00 94.50 101 GLY A C 1
ATOM 805 O O . GLY A 1 101 ? -1.107 -18.329 -4.223 1.00 94.50 101 GLY A O 1
ATOM 806 N N . THR A 1 102 ? 1.051 -18.959 -4.391 1.00 94.12 102 THR A N 1
ATOM 807 C CA . THR A 1 102 ? 1.182 -19.521 -3.041 1.00 94.12 102 THR A CA 1
ATOM 808 C C . THR A 1 102 ? 2.377 -18.926 -2.303 1.00 94.12 102 THR A C 1
ATOM 810 O O . THR A 1 102 ? 3.438 -18.736 -2.895 1.00 94.12 102 THR A O 1
ATOM 813 N N . ALA A 1 103 ? 2.217 -18.670 -1.009 1.00 91.06 103 ALA A N 1
ATOM 814 C CA . ALA A 1 103 ? 3.241 -18.185 -0.088 1.00 91.06 103 ALA A CA 1
ATOM 815 C C . ALA A 1 103 ? 3.020 -18.814 1.306 1.00 91.06 103 ALA A C 1
ATOM 817 O O . ALA A 1 103 ? 1.974 -19.430 1.531 1.00 91.06 103 ALA A O 1
ATOM 818 N N . PRO A 1 104 ? 3.964 -18.685 2.257 1.00 90.69 104 PRO A N 1
ATOM 819 C CA . PRO A 1 104 ? 3.707 -19.074 3.643 1.00 90.69 104 PRO A CA 1
ATOM 820 C C . PRO A 1 104 ? 2.447 -18.381 4.199 1.00 90.69 104 PRO A C 1
ATOM 822 O O . PRO A 1 104 ? 2.232 -17.215 3.884 1.00 90.69 104 PRO A O 1
ATOM 825 N N . PRO A 1 105 ? 1.613 -19.039 5.018 1.00 89.56 105 PRO A N 1
ATOM 826 C CA . PRO A 1 105 ? 0.380 -18.435 5.525 1.00 89.56 105 PRO A CA 1
ATOM 827 C C . PRO A 1 105 ? 0.601 -17.148 6.333 1.00 89.56 105 PRO A C 1
ATOM 829 O O . PRO A 1 105 ? 1.514 -17.067 7.153 1.00 89.56 105 PRO A O 1
ATOM 832 N N . GLY A 1 106 ? -0.271 -16.151 6.150 1.00 85.19 106 GLY A N 1
ATOM 833 C CA . GLY A 1 106 ? -0.285 -14.925 6.959 1.00 85.19 106 GLY A CA 1
ATOM 834 C C . GLY A 1 106 ? 0.850 -13.929 6.678 1.00 85.19 106 GLY A C 1
ATOM 835 O O . GLY A 1 106 ? 0.990 -12.939 7.405 1.00 85.19 106 GLY A O 1
ATOM 836 N N . VAL A 1 107 ? 1.643 -14.148 5.625 1.00 85.75 107 VAL A N 1
ATOM 837 C CA . VAL A 1 107 ? 2.680 -13.203 5.178 1.00 85.75 107 VAL A CA 1
ATOM 838 C C . VAL A 1 107 ? 2.127 -12.191 4.183 1.00 85.75 107 VAL A C 1
ATOM 840 O O . VAL A 1 107 ? 1.183 -12.480 3.435 1.00 85.75 107 VAL A O 1
ATOM 843 N N . THR A 1 108 ? 2.743 -11.009 4.145 1.00 88.50 108 THR A N 1
ATOM 844 C CA . THR A 1 108 ? 2.456 -10.014 3.109 1.00 88.50 108 THR A CA 1
ATOM 845 C C . THR A 1 108 ? 3.213 -10.385 1.840 1.00 88.50 108 THR A C 1
ATOM 847 O O . THR A 1 108 ? 4.430 -10.572 1.873 1.00 88.50 108 THR A O 1
ATOM 850 N N . VAL A 1 109 ? 2.496 -10.459 0.723 1.00 90.62 109 VAL A N 1
ATOM 851 C CA . VAL A 1 109 ? 3.047 -10.735 -0.608 1.00 90.62 109 VAL A CA 1
ATOM 852 C C . VAL A 1 109 ? 3.007 -9.453 -1.424 1.00 90.62 109 VAL A C 1
ATOM 854 O O . VAL A 1 109 ? 1.960 -8.810 -1.481 1.00 90.62 109 VAL A O 1
ATOM 857 N N . TYR A 1 110 ? 4.119 -9.102 -2.069 1.00 92.00 110 TYR A N 1
ATOM 858 C CA . TYR A 1 110 ? 4.199 -8.014 -3.042 1.00 92.00 110 TYR A CA 1
ATOM 859 C C . TYR A 1 110 ? 4.387 -8.595 -4.434 1.00 92.00 110 TYR A C 1
ATOM 861 O O . TYR A 1 110 ? 5.300 -9.387 -4.645 1.00 92.00 110 TYR A O 1
ATOM 869 N N . ALA A 1 111 ? 3.542 -8.179 -5.371 1.00 93.50 111 ALA A N 1
ATOM 870 C CA . ALA A 1 111 ? 3.734 -8.398 -6.795 1.00 93.50 111 ALA A CA 1
ATOM 871 C C . ALA A 1 111 ? 4.354 -7.142 -7.409 1.00 93.50 111 ALA A C 1
ATOM 873 O O . ALA A 1 111 ? 3.832 -6.036 -7.222 1.00 93.50 111 ALA A O 1
ATOM 874 N N . PHE A 1 112 ? 5.445 -7.333 -8.146 1.00 93.38 112 PHE A N 1
ATOM 875 C CA . PHE A 1 112 ? 6.189 -6.263 -8.792 1.00 93.38 112 PHE A CA 1
ATOM 876 C C . PHE A 1 112 ? 5.940 -6.274 -10.289 1.00 93.38 112 PHE A C 1
ATOM 878 O O . PHE A 1 112 ? 6.062 -7.307 -10.961 1.00 93.38 112 PHE A O 1
ATOM 885 N N . ALA A 1 113 ? 5.591 -5.108 -10.810 1.00 93.62 113 ALA A N 1
ATOM 886 C CA . ALA A 1 113 ? 5.346 -4.941 -12.223 1.00 93.62 113 ALA A CA 1
ATOM 887 C C . ALA A 1 113 ? 5.872 -3.593 -12.723 1.00 93.62 113 ALA A C 1
ATOM 889 O O . ALA A 1 113 ? 5.741 -2.584 -12.025 1.00 93.62 113 ALA A O 1
ATOM 890 N N . PRO A 1 114 ? 6.453 -3.548 -13.931 1.00 92.19 114 PRO A N 1
ATOM 891 C CA . PRO A 1 114 ? 6.812 -2.285 -14.547 1.00 92.19 114 PRO A CA 1
ATOM 892 C C . PRO A 1 114 ? 5.552 -1.454 -14.818 1.00 92.19 114 PRO A C 1
ATOM 894 O O . PRO A 1 114 ? 4.465 -1.982 -15.071 1.00 92.19 114 PRO A O 1
ATOM 897 N N . GLU A 1 115 ? 5.727 -0.142 -14.766 1.00 91.31 115 GLU A N 1
ATOM 898 C CA . GLU A 1 115 ? 4.771 0.818 -15.309 1.00 91.31 115 GLU A CA 1
ATOM 899 C C . GLU A 1 115 ? 4.968 0.968 -16.825 1.00 91.31 115 GLU A C 1
ATOM 901 O O . GLU A 1 115 ? 5.999 0.563 -17.370 1.00 91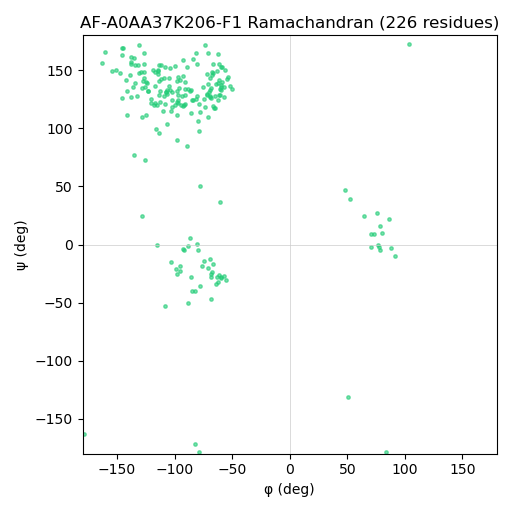.31 115 GLU A O 1
ATOM 906 N N . ASP A 1 116 ? 3.981 1.562 -17.495 1.00 86.94 116 ASP A N 1
ATOM 907 C CA . ASP A 1 116 ? 4.067 1.966 -18.898 1.00 86.94 116 ASP A CA 1
ATOM 908 C C . ASP A 1 116 ? 3.731 3.469 -19.023 1.00 86.94 116 ASP A C 1
ATOM 910 O O . ASP A 1 116 ? 2.593 3.863 -18.742 1.00 86.94 116 ASP A O 1
ATOM 914 N N . PRO A 1 117 ? 4.698 4.341 -19.372 1.00 89.25 117 PRO A N 1
ATOM 915 C CA . PRO A 1 117 ? 6.099 4.026 -19.655 1.00 89.25 117 PRO A CA 1
ATOM 916 C C . PRO A 1 117 ? 6.860 3.528 -18.417 1.00 89.25 117 PRO A C 1
ATOM 918 O O . PRO A 1 117 ? 6.522 3.860 -17.279 1.00 89.25 117 PRO A O 1
ATOM 921 N N . ALA A 1 118 ? 7.923 2.754 -18.653 1.00 93.00 118 ALA A N 1
ATOM 922 C CA . ALA A 1 118 ? 8.764 2.210 -17.590 1.00 93.00 118 ALA A CA 1
ATOM 923 C C . ALA A 1 118 ? 9.397 3.325 -16.750 1.00 93.00 118 ALA A C 1
ATOM 925 O O . ALA A 1 118 ? 9.976 4.269 -17.294 1.00 93.00 118 ALA A O 1
ATOM 926 N N . LEU A 1 119 ? 9.318 3.180 -15.424 1.00 95.56 119 LEU A N 1
ATOM 927 C CA . LEU A 1 119 ? 9.908 4.133 -14.496 1.00 95.56 119 LEU A CA 1
ATOM 928 C C . LEU A 1 119 ? 11.340 3.754 -14.129 1.00 95.56 119 LEU A C 1
ATOM 930 O O . LEU A 1 119 ? 11.642 2.583 -13.892 1.00 95.56 119 LEU A O 1
ATOM 934 N N . THR A 1 120 ? 12.216 4.751 -14.037 1.00 96.75 120 THR A N 1
ATOM 935 C CA . THR A 1 120 ? 13.604 4.567 -13.600 1.00 96.75 120 THR A CA 1
ATOM 936 C C . THR A 1 120 ? 13.954 5.494 -12.448 1.00 96.75 120 THR A C 1
ATOM 938 O O . THR A 1 120 ? 13.513 6.642 -12.378 1.00 96.75 120 THR A O 1
ATOM 941 N N . PHE A 1 121 ? 14.762 4.989 -11.526 1.00 97.44 121 PHE A N 1
ATOM 942 C CA . PHE A 1 121 ? 15.343 5.757 -10.439 1.00 97.44 121 PHE A CA 1
ATOM 943 C C . PHE A 1 121 ? 16.368 6.741 -11.005 1.00 97.44 121 PHE A C 1
ATOM 945 O O . PHE A 1 121 ? 17.216 6.340 -11.799 1.00 97.44 121 PHE A O 1
ATOM 952 N N . GLN A 1 122 ? 16.324 8.008 -10.590 1.00 97.25 122 GLN A N 1
ATOM 953 C CA . GLN A 1 122 ? 17.378 8.981 -10.897 1.00 97.25 122 GLN A CA 1
ATOM 954 C C . GLN A 1 122 ? 18.198 9.308 -9.651 1.00 97.25 122 GLN A C 1
ATOM 956 O O . GLN A 1 122 ? 19.423 9.219 -9.670 1.00 97.25 122 GLN A O 1
ATOM 961 N N . SER A 1 123 ? 17.530 9.692 -8.568 1.00 96.88 123 SER A N 1
ATOM 962 C CA . SER A 1 123 ? 18.169 10.031 -7.298 1.00 96.88 123 SER A CA 1
ATOM 963 C C . SER A 1 123 ? 17.147 10.028 -6.175 1.00 96.88 123 SER A C 1
ATOM 965 O O . SER A 1 123 ? 15.973 10.293 -6.413 1.00 96.88 123 SER A O 1
ATOM 967 N N . GLU A 1 124 ? 17.604 9.825 -4.948 1.00 96.19 124 GLU A N 1
ATOM 968 C CA . GLU A 1 124 ? 16.830 10.102 -3.745 1.00 96.19 124 GLU A CA 1
ATOM 969 C C . GLU A 1 124 ? 17.685 10.968 -2.821 1.00 96.19 124 GLU A C 1
ATOM 971 O O . GLU A 1 124 ? 18.893 10.743 -2.694 1.00 96.19 124 GLU A O 1
ATOM 976 N N . LYS A 1 125 ? 17.078 12.017 -2.267 1.00 94.94 125 LYS A N 1
ATOM 977 C CA . LYS A 1 125 ? 17.719 12.916 -1.312 1.00 94.94 125 LYS A CA 1
ATOM 978 C C . LYS A 1 125 ? 16.686 13.384 -0.295 1.00 94.94 125 LYS A C 1
ATOM 980 O O . LYS A 1 125 ? 15.659 13.935 -0.680 1.00 94.94 125 LYS A O 1
ATOM 985 N N . ASP A 1 126 ? 16.991 13.204 0.987 1.00 92.38 126 ASP A N 1
ATOM 986 C CA . ASP A 1 126 ? 16.181 13.687 2.112 1.00 92.38 126 ASP A CA 1
ATOM 987 C C . ASP A 1 126 ? 14.695 13.262 2.031 1.00 92.38 126 ASP A C 1
ATOM 989 O O . ASP A 1 126 ? 13.782 14.028 2.336 1.00 92.38 126 ASP A O 1
ATOM 993 N N . GLY A 1 127 ? 14.434 12.028 1.588 1.00 92.94 127 GLY A N 1
ATOM 994 C CA . GLY A 1 127 ? 13.094 11.468 1.404 1.00 92.94 127 GLY A CA 1
ATOM 995 C C . GLY A 1 127 ? 12.397 11.904 0.114 1.00 92.94 127 GLY A C 1
ATOM 996 O O . GLY A 1 127 ? 11.203 11.647 -0.044 1.00 92.94 127 GLY A O 1
ATOM 997 N N . VAL A 1 128 ? 13.102 12.570 -0.804 1.00 96.94 128 VAL A N 1
ATOM 998 C CA . VAL A 1 128 ? 12.569 13.018 -2.096 1.00 96.94 128 VAL A CA 1
ATOM 999 C C . VAL A 1 128 ? 13.193 12.208 -3.224 1.00 96.94 128 VAL A C 1
ATOM 1001 O O . VAL A 1 128 ? 14.391 12.293 -3.486 1.00 96.94 128 VAL A O 1
ATOM 1004 N N . LEU A 1 129 ? 12.357 11.432 -3.909 1.00 97.00 129 LEU A N 1
ATOM 1005 C CA . LEU A 1 129 ? 12.712 10.625 -5.067 1.00 97.00 129 LEU A CA 1
ATOM 1006 C C . LEU A 1 129 ? 12.500 11.409 -6.364 1.00 97.00 129 LEU A C 1
ATOM 1008 O O . LEU A 1 129 ? 11.398 11.877 -6.653 1.00 97.00 129 LEU A O 1
ATOM 1012 N N . THR A 1 130 ? 13.530 11.439 -7.198 1.00 96.75 130 THR A N 1
ATOM 1013 C CA . THR A 1 130 ? 13.463 11.902 -8.584 1.00 96.75 130 THR A CA 1
ATOM 1014 C C . THR A 1 130 ? 13.475 10.694 -9.511 1.00 96.75 130 THR A C 1
ATOM 1016 O O . THR A 1 130 ? 14.300 9.786 -9.363 1.00 96.75 130 THR A O 1
ATOM 1019 N N . LEU A 1 131 ? 12.566 10.686 -10.485 1.00 96.50 131 LEU A N 1
ATOM 1020 C CA . LEU A 1 131 ? 12.490 9.659 -11.523 1.00 96.50 131 LEU A CA 1
ATOM 1021 C C . LEU A 1 131 ? 13.201 10.137 -12.795 1.00 96.50 131 LEU A C 1
ATOM 1023 O O . LEU A 1 131 ? 13.135 11.314 -13.139 1.00 96.50 131 LEU A O 1
ATOM 1027 N N . GLY A 1 132 ? 13.857 9.221 -13.509 1.00 93.25 132 GLY A N 1
ATOM 1028 C CA . GLY A 1 132 ? 14.512 9.498 -14.798 1.00 93.25 132 GLY A CA 1
ATOM 1029 C C . GLY A 1 132 ? 13.541 9.530 -15.984 1.00 93.25 132 GLY A C 1
ATOM 1030 O O . GLY A 1 132 ? 13.924 9.829 -17.111 1.00 93.25 132 GLY A O 1
ATOM 1031 N N . SER A 1 133 ? 12.276 9.217 -15.728 1.00 87.62 133 SER A N 1
ATOM 1032 C CA . SER A 1 133 ? 11.204 9.033 -16.703 1.00 87.62 133 SER A CA 1
ATOM 1033 C C . SER A 1 133 ? 9.971 9.831 -16.289 1.00 87.62 133 SER A C 1
ATOM 1035 O O . SER A 1 133 ? 9.665 9.937 -15.099 1.00 87.62 133 SER A O 1
ATOM 1037 N N . TYR A 1 134 ? 9.211 10.317 -17.266 1.00 80.25 134 TYR A N 1
ATOM 1038 C CA . TYR A 1 134 ? 7.959 11.028 -17.029 1.00 80.25 134 TYR A CA 1
ATOM 1039 C C . TYR A 1 134 ? 6.750 10.153 -17.368 1.00 80.25 134 TYR A C 1
ATOM 1041 O O . TYR A 1 134 ? 6.760 9.416 -18.350 1.00 80.25 134 TYR A O 1
ATOM 1049 N N . THR A 1 135 ? 5.684 10.286 -16.583 1.00 84.38 135 THR A N 1
ATOM 1050 C CA . THR A 1 135 ? 4.374 9.702 -16.879 1.00 84.38 135 THR A CA 1
ATOM 1051 C C . THR A 1 135 ? 3.269 10.693 -16.530 1.00 84.38 135 THR A C 1
ATOM 1053 O O . THR A 1 135 ? 3.390 11.472 -15.581 1.00 84.38 135 THR A O 1
ATOM 1056 N N . ALA A 1 136 ? 2.190 10.669 -17.313 1.00 84.19 136 ALA A N 1
ATOM 1057 C CA . ALA A 1 136 ? 0.984 11.449 -17.046 1.00 84.19 136 ALA A CA 1
ATOM 1058 C C . ALA A 1 136 ? 0.130 10.832 -15.925 1.00 84.19 136 ALA A C 1
ATOM 1060 O O . ALA A 1 136 ? -0.726 11.505 -15.350 1.00 84.19 136 ALA A O 1
ATOM 1061 N N . LYS A 1 137 ? 0.353 9.551 -15.612 1.00 86.56 137 LYS A N 1
ATOM 1062 C CA . LYS A 1 137 ? -0.383 8.838 -14.575 1.00 86.56 137 LYS A CA 1
ATOM 1063 C C . LYS A 1 137 ? -0.024 9.392 -13.189 1.00 86.56 137 LYS A C 1
ATOM 1065 O O . LYS A 1 137 ? 1.159 9.577 -12.896 1.00 86.56 137 LYS A O 1
ATOM 1070 N N . PRO A 1 138 ? -1.011 9.639 -12.313 1.00 89.44 138 PRO A N 1
ATOM 1071 C CA . PRO A 1 138 ? -0.734 10.032 -10.940 1.00 89.44 138 PRO A CA 1
ATOM 1072 C C . PRO A 1 138 ? -0.056 8.880 -10.189 1.00 89.44 138 PRO A C 1
ATOM 1074 O O . PRO A 1 138 ? -0.638 7.810 -10.030 1.00 89.44 138 PRO A O 1
ATOM 1077 N N . LEU A 1 139 ? 1.183 9.100 -9.741 1.00 92.38 139 LEU A N 1
ATOM 1078 C CA . LEU A 1 139 ? 1.952 8.107 -8.979 1.00 92.38 139 LEU A CA 1
ATOM 1079 C C . LEU A 1 139 ? 1.842 8.299 -7.461 1.00 92.38 139 LEU A C 1
ATOM 1081 O O . LEU A 1 139 ? 2.136 7.384 -6.695 1.00 92.38 139 LEU A O 1
ATOM 1085 N N . TRP A 1 140 ? 1.425 9.483 -7.009 1.00 89.50 140 TRP A N 1
ATOM 1086 C CA . TRP A 1 140 ? 1.272 9.752 -5.583 1.00 89.50 140 TRP A CA 1
ATOM 1087 C C . TRP A 1 140 ? 0.124 8.925 -4.994 1.00 89.50 140 TRP A C 1
ATOM 1089 O O . TRP A 1 140 ? -0.862 8.607 -5.655 1.00 89.50 140 TRP A O 1
ATOM 1099 N N . GLY A 1 141 ? 0.265 8.550 -3.730 1.00 88.81 141 GLY A N 1
ATOM 1100 C CA . GLY A 1 141 ? -0.588 7.571 -3.084 1.00 88.81 141 GLY A CA 1
ATOM 1101 C C . GLY A 1 141 ? -0.378 6.143 -3.590 1.00 88.81 141 GLY A C 1
ATOM 1102 O O . GLY A 1 141 ? -1.145 5.273 -3.198 1.00 88.81 141 GLY A O 1
ATOM 1103 N N . LEU A 1 142 ? 0.630 5.832 -4.408 1.00 93.38 142 LEU A N 1
ATOM 1104 C CA . LEU A 1 142 ? 0.909 4.461 -4.844 1.00 93.38 142 LEU A CA 1
ATOM 1105 C C . LEU A 1 142 ? 2.228 3.950 -4.253 1.00 93.38 142 LEU A C 1
ATOM 1107 O O . LEU A 1 142 ? 3.119 4.708 -3.870 1.00 93.38 142 LEU A O 1
ATOM 1111 N N . ARG A 1 143 ? 2.320 2.627 -4.131 1.00 93.31 143 ARG A N 1
ATOM 1112 C CA . ARG A 1 143 ? 3.493 1.907 -3.634 1.00 93.31 143 ARG A CA 1
ATOM 1113 C C . ARG A 1 143 ? 4.359 1.409 -4.789 1.00 93.31 143 ARG A C 1
ATOM 1115 O O . ARG A 1 143 ? 3.863 0.801 -5.740 1.00 93.31 143 ARG A O 1
ATOM 1122 N N . PHE A 1 144 ? 5.654 1.614 -4.658 1.00 95.06 144 PHE A N 1
ATOM 1123 C CA . PHE A 1 144 ? 6.657 1.208 -5.622 1.00 95.06 144 PHE A CA 1
ATOM 1124 C C . PHE A 1 144 ? 7.799 0.480 -4.931 1.00 95.06 144 PHE A C 1
ATOM 1126 O O . PHE A 1 144 ? 7.885 0.426 -3.702 1.00 95.06 144 PHE A O 1
ATOM 1133 N N . SER A 1 145 ? 8.673 -0.085 -5.744 1.00 94.81 145 SER A N 1
ATOM 1134 C CA . SER A 1 145 ? 9.952 -0.607 -5.316 1.00 94.81 145 SER A CA 1
ATOM 1135 C C . SER A 1 145 ? 11.065 -0.175 -6.246 1.00 94.81 145 SER A C 1
ATOM 1137 O O . SER A 1 145 ? 10.829 0.035 -7.433 1.00 94.81 145 SER A O 1
ATOM 1139 N N . VAL A 1 146 ? 12.279 -0.128 -5.715 1.00 94.81 146 VAL A N 1
ATOM 1140 C CA . VAL A 1 146 ? 13.515 0.040 -6.483 1.00 94.81 146 VAL A CA 1
ATOM 1141 C C . VAL A 1 146 ? 14.512 -1.039 -6.068 1.00 94.81 146 VAL A C 1
ATOM 1143 O O . VAL A 1 146 ? 14.489 -1.511 -4.930 1.00 94.81 146 VAL A O 1
ATOM 1146 N N . GLY A 1 147 ? 15.360 -1.463 -7.000 1.00 90.12 147 GLY A N 1
ATOM 1147 C CA . GLY A 1 147 ? 16.293 -2.570 -6.807 1.00 90.12 147 GLY A CA 1
ATOM 1148 C C . GLY A 1 147 ? 15.665 -3.947 -7.045 1.00 90.12 147 GLY A C 1
ATOM 1149 O O . GLY A 1 147 ? 14.497 -4.087 -7.415 1.00 90.12 147 GLY A O 1
ATOM 1150 N N . GLN A 1 148 ? 16.474 -4.990 -6.857 1.00 84.94 148 GLN A N 1
ATOM 1151 C CA . GLN A 1 148 ? 16.119 -6.382 -7.157 1.00 84.94 148 GLN A CA 1
ATOM 1152 C C . GLN A 1 148 ? 16.603 -7.334 -6.059 1.00 84.94 148 GLN A C 1
ATOM 1154 O O . GLN A 1 148 ? 17.570 -7.045 -5.347 1.00 84.94 148 GLN A O 1
ATOM 1159 N N . GLY A 1 149 ? 15.931 -8.485 -5.934 1.00 81.50 149 GLY A N 1
ATOM 1160 C CA . GLY A 1 149 ? 16.253 -9.506 -4.933 1.00 81.50 149 GLY A CA 1
ATOM 1161 C C . GLY A 1 149 ? 16.360 -8.918 -3.522 1.00 81.50 149 GLY A C 1
ATOM 1162 O O . GLY A 1 149 ? 15.529 -8.113 -3.110 1.00 81.50 149 GLY A O 1
ATOM 1163 N N . ASN A 1 150 ? 17.436 -9.255 -2.809 1.00 78.69 150 ASN A N 1
ATOM 1164 C CA . ASN A 1 150 ? 17.671 -8.810 -1.427 1.00 78.69 150 ASN A CA 1
ATOM 1165 C C . ASN A 1 150 ? 17.976 -7.305 -1.282 1.00 78.69 150 ASN A C 1
ATOM 1167 O O . ASN A 1 150 ? 17.999 -6.785 -0.164 1.00 78.69 150 ASN A O 1
ATOM 1171 N N . ALA A 1 151 ? 18.254 -6.609 -2.387 1.00 83.88 151 ALA A N 1
ATOM 1172 C CA . ALA A 1 151 ? 18.480 -5.166 -2.396 1.00 83.88 151 ALA A CA 1
ATOM 1173 C C . ALA A 1 151 ? 17.199 -4.372 -2.687 1.00 83.88 151 ALA A C 1
ATOM 1175 O O . ALA A 1 151 ? 17.248 -3.146 -2.663 1.00 83.88 151 ALA A O 1
ATOM 1176 N N . ARG A 1 152 ? 16.074 -5.045 -2.971 1.00 89.00 152 ARG A N 1
ATOM 1177 C CA . ARG A 1 152 ? 14.813 -4.376 -3.283 1.00 89.00 152 ARG A CA 1
ATOM 1178 C C . ARG A 1 152 ? 14.252 -3.677 -2.047 1.00 89.00 152 ARG A C 1
ATOM 1180 O O . ARG A 1 152 ? 14.049 -4.300 -1.005 1.00 89.00 152 ARG A O 1
ATOM 1187 N N . GLU A 1 153 ? 13.956 -2.392 -2.190 1.00 90.31 153 GLU A N 1
ATOM 1188 C CA . GLU A 1 153 ? 13.289 -1.580 -1.174 1.00 90.31 153 GLU A CA 1
ATOM 1189 C C . GLU A 1 153 ? 11.907 -1.164 -1.662 1.00 90.31 153 GLU A C 1
ATOM 1191 O O . GLU A 1 153 ? 11.724 -0.850 -2.836 1.00 90.31 153 GLU A O 1
ATOM 1196 N N . VAL A 1 154 ? 10.932 -1.172 -0.756 1.00 91.25 154 VAL A N 1
ATOM 1197 C CA . VAL A 1 154 ? 9.532 -0.854 -1.037 1.00 91.25 154 VAL A CA 1
ATOM 1198 C C . VAL A 1 154 ? 9.159 0.439 -0.326 1.00 91.25 154 VAL A C 1
ATOM 1200 O O . VAL A 1 154 ? 9.404 0.589 0.870 1.00 91.25 154 VAL A O 1
ATOM 1203 N N . PHE A 1 155 ? 8.528 1.357 -1.047 1.00 92.25 155 PHE A N 1
ATOM 1204 C CA . PHE A 1 155 ? 8.170 2.683 -0.555 1.00 92.25 155 PHE A CA 1
ATOM 1205 C C . PHE A 1 155 ? 6.847 3.155 -1.159 1.00 92.25 155 PHE A C 1
ATOM 1207 O O . PHE A 1 155 ? 6.360 2.623 -2.154 1.00 92.25 155 PHE A O 1
ATOM 1214 N N . VAL A 1 156 ? 6.236 4.159 -0.546 1.00 92.50 156 VAL A N 1
ATOM 1215 C CA . VAL A 1 156 ? 5.050 4.851 -1.056 1.00 92.50 156 VAL A CA 1
ATOM 1216 C C . VAL A 1 156 ? 5.482 6.222 -1.539 1.00 92.50 156 VAL A C 1
ATOM 1218 O O . VAL A 1 156 ? 6.161 6.919 -0.798 1.00 92.50 156 VAL A O 1
ATOM 1221 N N . MET A 1 157 ? 5.078 6.620 -2.742 1.00 94.31 157 MET A N 1
ATOM 1222 C CA . MET A 1 157 ? 5.152 8.021 -3.160 1.00 94.31 157 MET A CA 1
ATOM 1223 C C . MET A 1 157 ? 3.953 8.734 -2.538 1.00 94.31 157 MET A C 1
ATOM 1225 O O . MET A 1 157 ? 2.825 8.481 -2.938 1.00 94.31 157 MET A O 1
ATOM 1229 N N . GLU A 1 158 ? 4.149 9.550 -1.510 1.00 90.62 158 GLU A N 1
ATOM 1230 C CA . GLU A 1 158 ? 3.053 10.168 -0.750 1.00 90.62 158 GLU A CA 1
ATOM 1231 C C . GLU A 1 158 ? 2.505 11.415 -1.443 1.00 90.62 158 GLU A C 1
ATOM 1233 O O . GLU A 1 158 ? 1.293 11.617 -1.500 1.00 90.62 158 GLU A O 1
ATOM 1238 N N . GLU A 1 159 ? 3.399 12.219 -2.010 1.00 90.81 159 GLU A N 1
ATOM 1239 C CA . GLU A 1 159 ? 3.087 13.521 -2.588 1.00 90.81 159 GLU A CA 1
ATOM 1240 C C . GLU A 1 159 ? 4.007 13.802 -3.774 1.00 90.81 159 GLU A C 1
ATOM 1242 O O . GLU A 1 159 ? 5.169 13.392 -3.775 1.00 90.81 159 GLU A O 1
ATOM 1247 N N . LYS A 1 160 ? 3.490 14.523 -4.772 1.00 93.00 160 LYS A N 1
ATOM 1248 C CA . LYS A 1 160 ? 4.283 15.086 -5.863 1.00 93.00 160 LYS A CA 1
ATOM 1249 C C . LYS A 1 160 ? 4.619 16.543 -5.551 1.00 93.00 160 LYS A C 1
ATOM 1251 O O . LYS A 1 160 ? 3.715 17.348 -5.347 1.00 93.00 160 LYS A O 1
ATOM 1256 N N . LEU A 1 161 ? 5.904 16.870 -5.551 1.00 93.44 161 LEU A N 1
ATOM 1257 C CA . LEU A 1 161 ? 6.415 18.207 -5.280 1.00 93.44 161 LEU A CA 1
ATOM 1258 C C . LEU A 1 161 ? 6.390 19.091 -6.544 1.00 93.44 161 LEU A C 1
ATOM 1260 O O . LEU A 1 161 ? 6.361 18.566 -7.665 1.00 93.44 161 LEU A O 1
ATOM 1264 N N . PRO A 1 162 ? 6.422 20.432 -6.397 1.00 91.50 162 PRO A N 1
ATOM 1265 C CA . PRO A 1 162 ? 6.391 21.361 -7.531 1.00 91.50 162 PRO A CA 1
ATOM 1266 C C . PRO A 1 162 ? 7.550 21.200 -8.525 1.00 91.50 162 PRO A C 1
ATOM 1268 O O . PRO A 1 162 ? 7.388 21.498 -9.705 1.00 91.50 162 PRO A O 1
ATOM 1271 N N . ASP A 1 163 ? 8.703 20.713 -8.064 1.00 87.81 163 ASP A N 1
ATOM 1272 C CA . ASP A 1 163 ? 9.895 20.451 -8.881 1.00 87.81 163 ASP A CA 1
ATOM 1273 C C . ASP A 1 163 ? 9.834 19.114 -9.647 1.00 87.81 163 ASP A C 1
ATOM 1275 O O . ASP A 1 163 ? 10.755 18.770 -10.386 1.00 87.81 163 ASP A O 1
ATOM 1279 N N . GLY A 1 164 ? 8.737 18.365 -9.499 1.00 89.50 164 GLY A N 1
ATOM 1280 C CA . GLY A 1 164 ? 8.529 17.067 -10.132 1.00 89.50 164 GLY A CA 1
ATOM 1281 C C . GLY A 1 164 ? 9.052 15.875 -9.329 1.00 89.50 164 GLY A C 1
ATOM 1282 O O . GLY A 1 164 ? 8.822 14.741 -9.755 1.00 89.50 164 GLY A O 1
ATOM 1283 N N . GLY A 1 165 ? 9.698 16.104 -8.181 1.00 94.56 165 GLY A N 1
ATOM 1284 C CA . GLY A 1 165 ? 10.080 15.053 -7.242 1.00 94.56 165 GLY A CA 1
ATOM 1285 C C . GLY A 1 165 ? 8.878 14.450 -6.510 1.00 94.56 165 GLY A C 1
ATOM 1286 O O . GLY A 1 165 ? 7.778 15.008 -6.495 1.00 94.56 165 GLY A O 1
ATOM 1287 N N . TYR A 1 166 ? 9.088 13.301 -5.876 1.00 96.38 166 TYR A N 1
ATOM 1288 C CA . TYR A 1 166 ? 8.085 12.625 -5.058 1.00 96.38 166 TYR A CA 1
ATOM 1289 C C . TYR A 1 166 ? 8.588 12.467 -3.632 1.00 96.38 166 TYR A C 1
ATOM 1291 O O . TYR A 1 166 ? 9.637 11.865 -3.415 1.00 96.38 166 TYR A O 1
ATOM 1299 N N . ARG A 1 167 ? 7.822 12.943 -2.647 1.00 95.50 167 ARG A N 1
ATOM 1300 C CA . ARG A 1 167 ? 8.087 12.598 -1.246 1.00 95.50 167 ARG A CA 1
ATOM 1301 C C . ARG A 1 167 ? 7.771 11.123 -1.050 1.00 95.50 167 ARG A C 1
ATOM 1303 O O . ARG A 1 167 ? 6.664 10.695 -1.376 1.00 95.50 167 ARG A O 1
ATOM 1310 N N . ILE A 1 168 ? 8.726 10.358 -0.535 1.00 93.88 168 ILE A N 1
ATOM 1311 C CA . ILE A 1 168 ? 8.571 8.922 -0.326 1.00 93.88 168 ILE A CA 1
ATOM 1312 C C . ILE A 1 168 ? 8.600 8.540 1.149 1.00 93.88 168 ILE A C 1
ATOM 1314 O O . ILE A 1 168 ? 9.272 9.170 1.967 1.00 93.88 168 ILE A O 1
ATOM 1318 N N . ARG A 1 169 ? 7.888 7.461 1.483 1.00 89.38 169 ARG A N 1
ATOM 1319 C CA . ARG A 1 169 ? 7.931 6.858 2.815 1.00 89.38 169 ARG A CA 1
ATOM 1320 C C . ARG A 1 169 ? 7.899 5.321 2.760 1.00 89.38 169 ARG A C 1
ATOM 1322 O O . ARG A 1 169 ? 7.023 4.763 2.095 1.00 89.38 169 ARG A O 1
ATOM 1329 N N . PRO A 1 170 ? 8.787 4.624 3.496 1.00 86.38 170 PRO A N 1
ATOM 1330 C CA . PRO A 1 170 ? 9.983 5.184 4.132 1.00 86.38 170 PRO A CA 1
ATOM 1331 C C . PRO A 1 170 ? 10.953 5.758 3.084 1.00 86.38 170 PRO A C 1
ATOM 1333 O O . PRO A 1 170 ? 10.835 5.459 1.896 1.00 86.38 170 PRO A O 1
ATOM 1336 N N . GLY A 1 171 ? 11.908 6.577 3.530 1.00 88.62 171 GLY A N 1
ATOM 1337 C CA . GLY A 1 171 ? 13.081 6.896 2.715 1.00 88.62 171 GLY A CA 1
ATOM 1338 C C . GLY A 1 171 ? 13.893 5.632 2.411 1.00 88.62 171 GLY A C 1
ATOM 1339 O O . GLY A 1 171 ? 13.819 4.647 3.157 1.00 88.62 171 GLY A O 1
ATOM 1340 N N . LEU A 1 172 ? 14.649 5.655 1.313 1.00 90.50 172 LEU A N 1
ATOM 1341 C CA . LEU A 1 172 ? 15.496 4.531 0.908 1.00 90.50 172 LEU A CA 1
ATOM 1342 C C . LEU A 1 172 ? 16.690 4.410 1.859 1.00 90.50 172 LEU A C 1
ATOM 1344 O O . LEU A 1 172 ? 17.291 5.408 2.254 1.00 90.50 172 LEU A O 1
ATOM 1348 N N . ARG A 1 173 ? 17.040 3.185 2.255 1.00 89.06 173 ARG A N 1
ATOM 1349 C CA . ARG A 1 173 ? 18.176 2.934 3.160 1.00 89.06 173 ARG A CA 1
ATOM 1350 C C . ARG A 1 173 ? 19.431 2.534 2.409 1.00 89.06 173 ARG A C 1
ATOM 1352 O O . ARG A 1 173 ? 20.540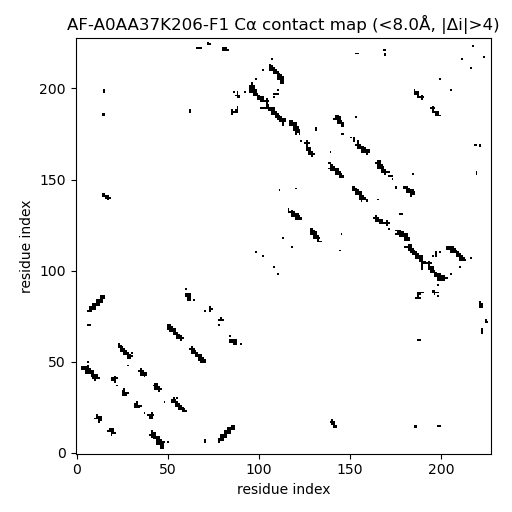 2.669 2.929 1.00 89.06 173 ARG A O 1
ATOM 1359 N N . ARG A 1 174 ? 19.265 1.976 1.216 1.00 88.19 174 ARG A N 1
ATOM 1360 C CA . ARG A 1 174 ? 20.344 1.504 0.361 1.00 88.19 174 ARG A CA 1
ATOM 1361 C C . ARG A 1 174 ? 20.630 2.551 -0.703 1.00 88.19 174 ARG A C 1
ATOM 1363 O O . ARG A 1 174 ? 19.783 3.344 -1.102 1.00 88.19 174 ARG A O 1
ATOM 1370 N N . ARG A 1 175 ? 21.871 2.542 -1.184 1.00 90.44 175 ARG A N 1
ATOM 1371 C CA . ARG A 1 175 ? 22.246 3.349 -2.343 1.00 90.44 175 ARG A CA 1
ATOM 1372 C C . ARG A 1 175 ? 21.778 2.643 -3.608 1.00 90.44 175 ARG A C 1
ATOM 1374 O O . ARG A 1 175 ? 22.240 1.538 -3.883 1.00 90.44 175 ARG A O 1
ATOM 1381 N N . HIS A 1 176 ? 20.938 3.323 -4.374 1.00 94.56 176 HIS A N 1
ATOM 1382 C CA . HIS A 1 176 ? 20.498 2.900 -5.699 1.00 94.56 176 HIS A CA 1
ATOM 1383 C C . HIS A 1 176 ? 21.210 3.704 -6.786 1.00 94.56 176 HIS A C 1
ATOM 1385 O O . HIS A 1 176 ? 21.647 4.839 -6.569 1.00 94.56 176 HIS A O 1
ATOM 1391 N N . ARG A 1 177 ? 21.377 3.090 -7.955 1.00 95.25 177 ARG A N 1
ATOM 1392 C CA . ARG A 1 177 ? 22.035 3.689 -9.115 1.00 95.25 177 ARG A CA 1
ATOM 1393 C C . ARG A 1 177 ? 21.002 4.301 -10.061 1.00 95.25 177 ARG A C 1
ATOM 1395 O O . ARG A 1 177 ? 19.956 3.688 -10.287 1.00 95.25 177 ARG A O 1
ATOM 1402 N N . PRO A 1 178 ? 21.306 5.461 -10.673 1.00 97.00 178 PRO A N 1
ATOM 1403 C CA . PRO A 1 178 ? 20.486 6.001 -11.749 1.00 97.00 178 PRO A CA 1
ATOM 1404 C C . PRO A 1 178 ? 20.242 4.951 -12.844 1.00 97.00 178 PRO A C 1
ATOM 1406 O O . PRO A 1 178 ? 21.164 4.234 -13.237 1.00 97.00 178 PRO A O 1
ATOM 1409 N N . GLY A 1 179 ? 19.004 4.858 -13.323 1.00 95.44 179 GLY A N 1
ATOM 1410 C CA . GLY A 1 179 ? 18.560 3.875 -14.310 1.00 95.44 179 GLY A CA 1
ATOM 1411 C C . GLY A 1 179 ? 17.996 2.575 -13.727 1.00 95.44 179 GLY A C 1
ATOM 1412 O O . GLY A 1 179 ? 17.413 1.800 -14.484 1.00 95.44 179 GLY A O 1
ATOM 1413 N N . GLU A 1 180 ? 18.116 2.322 -12.416 1.00 95.81 180 GLU A N 1
ATOM 1414 C CA . GLU A 1 180 ? 17.471 1.155 -11.799 1.00 95.81 180 GLU A CA 1
ATOM 1415 C C . GLU A 1 180 ? 15.940 1.202 -11.984 1.00 95.81 180 GLU A C 1
ATOM 1417 O O . GLU A 1 180 ? 15.344 2.270 -11.813 1.00 95.81 180 GLU A O 1
ATOM 1422 N N . PRO A 1 181 ? 15.275 0.078 -12.321 1.00 94.94 181 PRO A N 1
ATOM 1423 C CA . PRO A 1 181 ? 13.826 0.054 -12.491 1.00 94.94 181 PRO A CA 1
ATOM 1424 C C . PRO A 1 181 ? 13.084 0.442 -11.211 1.00 94.94 181 PRO A C 1
ATOM 1426 O O . PRO A 1 181 ? 13.371 -0.081 -10.132 1.00 94.94 181 PRO A O 1
ATOM 1429 N N . VAL A 1 182 ? 12.088 1.313 -11.364 1.00 96.12 182 VAL A N 1
ATOM 1430 C CA . VAL A 1 182 ? 11.077 1.587 -10.344 1.00 96.12 182 VAL A CA 1
ATOM 1431 C C . VAL A 1 182 ? 9.799 0.870 -10.762 1.00 96.12 182 VAL A C 1
ATOM 1433 O O . VAL A 1 182 ? 9.206 1.164 -11.797 1.00 96.12 182 VAL A O 1
ATOM 1436 N N . GLU A 1 183 ? 9.393 -0.116 -9.973 1.00 95.06 183 GLU A N 1
ATOM 1437 C CA . GLU A 1 183 ? 8.285 -1.017 -10.298 1.00 95.06 183 GLU A CA 1
ATOM 1438 C C . GLU A 1 183 ? 7.114 -0.766 -9.350 1.00 95.06 183 GLU A C 1
ATOM 1440 O O . GLU A 1 183 ? 7.306 -0.509 -8.161 1.00 95.06 183 GLU A O 1
ATOM 1445 N N . ARG A 1 184 ? 5.884 -0.849 -9.860 1.00 94.62 184 ARG A N 1
ATOM 1446 C CA . ARG A 1 184 ? 4.681 -0.862 -9.030 1.00 94.62 184 ARG A CA 1
ATOM 1447 C C . ARG A 1 184 ? 4.750 -2.069 -8.107 1.00 94.62 184 ARG A C 1
ATOM 1449 O O . ARG A 1 184 ? 4.936 -3.189 -8.572 1.00 94.62 184 ARG A O 1
ATOM 1456 N N . ALA A 1 185 ? 4.559 -1.836 -6.814 1.00 93.88 185 ALA A N 1
ATOM 1457 C CA . ALA A 1 185 ? 4.527 -2.878 -5.798 1.00 93.88 185 ALA A CA 1
ATOM 1458 C C . ALA A 1 185 ? 3.114 -2.967 -5.210 1.00 93.88 185 ALA A C 1
ATOM 1460 O O . ALA A 1 185 ? 2.740 -2.201 -4.318 1.00 93.88 185 ALA A O 1
ATOM 1461 N N . SER A 1 186 ? 2.313 -3.895 -5.728 1.00 93.44 186 SER A N 1
ATOM 1462 C CA . SER A 1 186 ? 0.960 -4.168 -5.227 1.00 93.44 186 SER A CA 1
ATOM 1463 C C . SER A 1 186 ? 1.010 -5.276 -4.188 1.00 93.44 186 SER A C 1
ATOM 1465 O O . SER A 1 186 ? 1.817 -6.190 -4.330 1.00 93.44 186 SER A O 1
ATOM 1467 N N . ALA A 1 187 ? 0.171 -5.218 -3.151 1.00 92.31 187 ALA A N 1
ATOM 1468 C CA . ALA A 1 187 ? 0.267 -6.162 -2.043 1.00 92.31 187 ALA A CA 1
ATOM 1469 C C . ALA A 1 187 ? -1.059 -6.808 -1.641 1.00 92.31 187 ALA A C 1
ATOM 1471 O O . ALA A 1 187 ? -2.136 -6.229 -1.800 1.00 92.31 187 ALA A O 1
ATOM 1472 N N . CYS A 1 188 ? -0.960 -7.996 -1.050 1.00 92.06 188 CYS A N 1
ATOM 1473 C CA . CYS A 1 188 ? -2.040 -8.637 -0.307 1.00 92.06 188 CYS A CA 1
ATOM 1474 C C . CYS A 1 188 ? -1.484 -9.436 0.880 1.00 92.06 188 CYS A C 1
ATOM 1476 O O . CYS A 1 188 ? -0.278 -9.668 0.987 1.00 92.06 188 CYS A O 1
ATOM 1478 N N . LEU A 1 189 ? -2.375 -9.880 1.766 1.00 90.44 189 LEU A N 1
ATOM 1479 C CA . LEU A 1 189 ? -2.056 -10.894 2.768 1.00 90.44 189 LEU A CA 1
ATOM 1480 C C . LEU A 1 189 ? -2.366 -12.280 2.190 1.00 90.44 189 LEU A C 1
ATOM 1482 O O . LEU A 1 189 ? -3.428 -12.472 1.593 1.00 90.44 189 LEU A O 1
ATOM 1486 N N . SER A 1 190 ? -1.455 -13.232 2.358 1.00 90.56 190 SER A N 1
ATOM 1487 C CA . SER A 1 190 ? -1.729 -14.642 2.061 1.00 90.56 190 SER A CA 1
ATOM 1488 C C . SER A 1 190 ? -2.727 -15.228 3.064 1.00 90.56 190 SER A C 1
ATOM 1490 O O . SER A 1 190 ? -2.732 -14.883 4.249 1.00 90.56 190 SER A O 1
ATOM 1492 N N . ALA A 1 191 ? -3.600 -16.107 2.578 1.00 90.31 191 ALA A N 1
ATOM 1493 C CA . ALA A 1 191 ? -4.603 -16.783 3.385 1.00 90.31 191 ALA A CA 1
ATOM 1494 C C . ALA A 1 191 ? -3.981 -17.877 4.274 1.00 90.31 191 ALA A C 1
ATOM 1496 O O . ALA A 1 191 ? -2.806 -18.222 4.151 1.00 90.31 191 ALA A O 1
ATOM 1497 N N . ALA A 1 192 ? -4.790 -18.444 5.172 1.00 88.94 192 ALA A N 1
ATOM 1498 C CA . ALA A 1 192 ? -4.363 -19.513 6.080 1.00 88.94 192 ALA A CA 1
ATOM 1499 C C . ALA A 1 192 ? -3.905 -20.790 5.345 1.00 88.94 192 ALA A C 1
ATOM 1501 O O . ALA A 1 192 ? -3.080 -21.533 5.865 1.00 88.94 192 ALA A O 1
ATOM 1502 N N . ASP A 1 193 ? -4.411 -21.025 4.131 1.00 91.50 193 ASP A N 1
ATOM 1503 C CA . ASP A 1 193 ? -4.000 -22.123 3.247 1.00 91.50 193 ASP A CA 1
ATOM 1504 C C . ASP A 1 193 ? -2.785 -21.767 2.364 1.00 91.50 193 ASP A C 1
ATOM 1506 O O . ASP A 1 193 ? -2.404 -22.542 1.487 1.00 91.50 193 ASP A O 1
ATOM 1510 N N . GLY A 1 194 ? -2.187 -20.588 2.569 1.00 91.38 194 GLY A N 1
ATOM 1511 C CA . GLY A 1 194 ? -1.040 -20.081 1.819 1.00 91.38 194 GLY A CA 1
ATOM 1512 C C . GLY A 1 194 ? -1.379 -19.502 0.444 1.00 91.38 194 GLY A C 1
ATOM 1513 O O . GLY A 1 194 ? -0.498 -18.947 -0.216 1.00 91.38 194 GLY A O 1
ATOM 1514 N N . ARG A 1 195 ? -2.632 -19.577 -0.020 1.00 94.69 195 ARG A N 1
ATOM 1515 C CA . ARG A 1 195 ? -3.015 -18.965 -1.299 1.00 94.69 195 ARG A CA 1
ATOM 1516 C C . ARG A 1 195 ? -3.055 -17.451 -1.178 1.00 94.69 195 ARG A C 1
ATOM 1518 O O . ARG A 1 195 ? -3.441 -16.895 -0.148 1.00 94.69 195 ARG A O 1
ATOM 1525 N N . PHE A 1 196 ? -2.702 -16.767 -2.256 1.00 94.00 196 PHE A N 1
ATOM 1526 C CA . PHE A 1 196 ? -2.821 -15.319 -2.333 1.00 94.00 196 PHE A CA 1
ATOM 1527 C C . PHE A 1 196 ? -3.356 -14.881 -3.694 1.00 94.00 196 PHE A C 1
ATOM 1529 O O . PHE A 1 196 ? -3.204 -15.577 -4.699 1.00 94.00 196 PHE A O 1
ATOM 1536 N N . ALA A 1 197 ? -3.948 -13.689 -3.720 1.00 95.06 197 ALA A N 1
ATOM 1537 C CA . ALA A 1 197 ? -4.263 -12.988 -4.954 1.00 95.06 197 ALA A CA 1
ATOM 1538 C C . ALA A 1 197 ? -3.997 -11.494 -4.774 1.00 95.06 197 ALA A C 1
ATOM 1540 O O . ALA A 1 197 ? -4.696 -10.809 -4.023 1.00 95.06 197 ALA A O 1
ATOM 1541 N N . VAL A 1 198 ? -2.977 -10.998 -5.466 1.00 94.38 198 VAL A N 1
ATOM 1542 C CA . VAL A 1 198 ? -2.620 -9.582 -5.478 1.00 94.38 198 VAL A CA 1
ATOM 1543 C C . VAL A 1 198 ? -3.448 -8.878 -6.548 1.00 94.38 198 VAL A C 1
ATOM 1545 O O . VAL A 1 198 ? -3.547 -9.350 -7.683 1.00 94.38 198 VAL A O 1
ATOM 1548 N N . CYS A 1 199 ? -4.044 -7.740 -6.193 1.00 95.06 199 CYS A N 1
ATOM 1549 C CA . CYS A 1 199 ? -4.685 -6.858 -7.165 1.00 95.06 199 CYS A CA 1
ATOM 1550 C C . CYS A 1 199 ? -3.612 -6.208 -8.045 1.00 95.06 199 CYS A C 1
ATOM 1552 O O . CYS A 1 199 ? -2.660 -5.627 -7.528 1.00 95.06 199 CYS A O 1
ATOM 1554 N N . THR A 1 200 ? -3.765 -6.295 -9.362 1.00 93.25 200 THR A N 1
ATOM 1555 C CA . THR A 1 200 ? -2.835 -5.708 -10.339 1.00 93.25 200 THR A CA 1
ATOM 1556 C C . THR A 1 200 ? -3.587 -4.826 -11.318 1.00 93.25 200 THR A C 1
ATOM 1558 O O . THR A 1 200 ? -4.814 -4.896 -11.417 1.00 93.25 200 THR A O 1
ATOM 1561 N N . GLU A 1 201 ? -2.886 -3.983 -12.067 1.00 91.00 201 GLU A N 1
ATOM 1562 C CA . GLU A 1 201 ? -3.542 -3.297 -13.175 1.00 91.00 201 GLU A CA 1
ATOM 1563 C C . GLU A 1 201 ? -3.932 -4.291 -14.269 1.00 91.00 201 GLU A C 1
ATOM 1565 O O . GLU A 1 201 ? -3.287 -5.321 -14.486 1.00 91.00 201 GLU A O 1
ATOM 1570 N N . ARG A 1 202 ? -5.054 -4.024 -14.939 1.00 88.81 202 ARG A N 1
ATOM 1571 C CA . ARG A 1 202 ? -5.548 -4.917 -15.989 1.00 88.81 202 ARG A CA 1
ATOM 1572 C C . ARG A 1 202 ? -4.551 -4.941 -17.146 1.00 88.81 202 ARG A C 1
ATOM 1574 O O . ARG A 1 202 ? -4.176 -3.895 -17.655 1.00 88.81 202 ARG A O 1
ATOM 1581 N N . GLY A 1 203 ? -4.149 -6.141 -17.557 1.00 83.50 203 GLY A N 1
ATOM 1582 C CA . GLY A 1 203 ? -3.141 -6.329 -18.605 1.00 83.50 203 GLY A CA 1
ATOM 1583 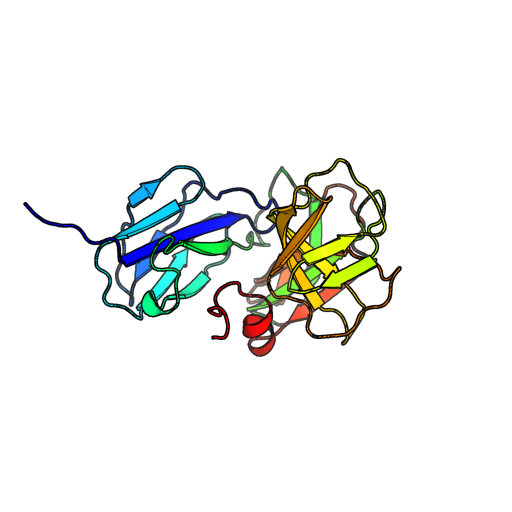C C . GLY A 1 203 ? -1.698 -6.106 -18.140 1.00 83.50 203 GLY A C 1
ATOM 1584 O O . GLY A 1 203 ? -0.776 -6.328 -18.920 1.00 83.50 203 GLY A O 1
ATOM 1585 N N . GLN A 1 204 ? -1.478 -5.725 -16.878 1.00 85.12 204 GLN A N 1
ATOM 1586 C CA . GLN A 1 204 ? -0.137 -5.562 -16.337 1.00 85.12 204 GLN A CA 1
ATOM 1587 C C . GLN A 1 204 ? 0.523 -6.930 -16.137 1.00 85.12 204 GLN A C 1
ATOM 1589 O O . GLN A 1 204 ? -0.036 -7.827 -15.502 1.00 85.12 204 GLN A O 1
ATOM 1594 N N . THR A 1 205 ? 1.733 -7.080 -16.672 1.00 87.25 205 THR A N 1
ATOM 1595 C CA . THR A 1 205 ? 2.525 -8.301 -16.501 1.00 87.25 205 THR A CA 1
ATOM 1596 C C . THR A 1 205 ? 3.315 -8.216 -15.202 1.00 87.25 205 THR A C 1
ATOM 1598 O O . THR A 1 205 ? 4.231 -7.403 -15.076 1.00 87.25 205 THR A O 1
ATOM 1601 N N . VAL A 1 206 ? 2.970 -9.071 -14.241 1.00 88.00 206 VAL A N 1
ATOM 1602 C CA . VAL A 1 206 ? 3.764 -9.253 -13.021 1.00 88.00 206 VAL A CA 1
ATOM 1603 C C . VAL A 1 206 ? 5.014 -10.043 -13.368 1.00 88.00 206 VAL A C 1
ATOM 1605 O O . VAL A 1 206 ? 4.928 -11.130 -13.935 1.00 88.00 206 VAL A O 1
ATOM 1608 N N . ARG A 1 207 ? 6.177 -9.488 -13.028 1.00 80.00 207 ARG A N 1
ATOM 1609 C CA . ARG A 1 207 ? 7.469 -10.141 -13.273 1.00 80.00 207 ARG A CA 1
ATOM 1610 C C . ARG A 1 207 ? 7.836 -11.101 -12.160 1.00 80.00 207 ARG A C 1
ATOM 1612 O O . ARG A 1 207 ? 8.391 -12.164 -12.409 1.00 80.00 207 ARG A O 1
ATOM 1619 N N . GLU A 1 208 ? 7.546 -10.694 -10.934 1.00 84.81 208 GLU A N 1
ATOM 1620 C CA . GLU A 1 208 ? 7.991 -11.379 -9.736 1.00 84.81 208 GLU A CA 1
ATOM 1621 C C . GLU A 1 208 ? 7.022 -11.090 -8.592 1.00 84.81 208 GLU A C 1
ATOM 1623 O O . GLU A 1 208 ? 6.446 -10.001 -8.513 1.00 84.81 208 GLU A O 1
ATOM 1628 N N . ALA A 1 209 ? 6.883 -12.048 -7.679 1.00 85.38 209 ALA A N 1
ATOM 1629 C CA . ALA A 1 209 ? 6.311 -11.795 -6.372 1.00 85.38 209 ALA A CA 1
ATOM 1630 C C . ALA A 1 209 ? 7.278 -12.232 -5.275 1.00 85.38 209 ALA A C 1
ATOM 1632 O O . ALA A 1 209 ? 7.904 -13.285 -5.373 1.00 85.38 209 ALA A O 1
ATOM 1633 N N . GLN A 1 210 ? 7.379 -11.420 -4.229 1.00 86.25 210 GLN A N 1
ATOM 1634 C CA . GLN A 1 210 ? 8.180 -11.719 -3.046 1.00 86.25 210 GLN A CA 1
ATOM 1635 C C . GLN A 1 210 ? 7.310 -11.587 -1.806 1.00 86.25 210 GLN A C 1
ATOM 1637 O O . GLN A 1 210 ? 6.381 -10.775 -1.759 1.00 86.25 210 GLN A O 1
ATOM 1642 N N . TYR A 1 211 ? 7.616 -12.385 -0.792 1.00 79.62 211 TYR A N 1
ATOM 1643 C CA . TYR A 1 211 ? 6.962 -12.300 0.500 1.00 79.62 211 TYR A CA 1
ATOM 1644 C C . TYR A 1 211 ? 7.937 -11.849 1.575 1.00 79.62 211 TYR A C 1
ATOM 1646 O O . TYR A 1 211 ? 9.150 -12.011 1.480 1.00 79.62 211 TYR A O 1
ATOM 1654 N N . TYR A 1 212 ? 7.348 -11.260 2.598 1.00 68.69 212 TYR A N 1
ATOM 1655 C CA . TYR A 1 212 ? 8.021 -10.509 3.635 1.00 68.69 212 TYR A CA 1
ATOM 1656 C C . TYR A 1 212 ? 7.369 -10.913 4.965 1.00 68.69 212 TYR A C 1
ATOM 1658 O O . TYR A 1 212 ? 6.138 -10.901 5.082 1.00 68.69 212 TYR A O 1
ATOM 1666 N N . ASP A 1 213 ? 8.180 -11.330 5.936 1.00 57.88 213 ASP A N 1
ATOM 1667 C CA . ASP A 1 213 ? 7.738 -11.820 7.248 1.00 57.88 213 ASP A CA 1
ATOM 1668 C C . ASP A 1 213 ? 7.437 -10.681 8.253 1.00 57.88 213 ASP A C 1
ATOM 1670 O O . ASP A 1 213 ? 7.367 -9.502 7.901 1.00 57.88 213 ASP A O 1
ATOM 1674 N N . GLU A 1 214 ? 7.197 -11.027 9.522 1.00 47.88 214 GLU A N 1
ATOM 1675 C CA . GLU A 1 214 ? 6.950 -10.066 10.613 1.00 47.88 214 GLU A CA 1
ATOM 1676 C C . GLU A 1 214 ? 8.065 -9.021 10.769 1.00 47.88 214 GLU A C 1
ATOM 1678 O O . GLU A 1 214 ? 7.794 -7.880 11.151 1.00 47.88 214 GLU A O 1
ATOM 1683 N N . GLU A 1 215 ? 9.314 -9.364 10.442 1.00 36.81 215 GLU A N 1
ATOM 1684 C CA . GLU A 1 215 ? 10.412 -8.408 10.484 1.00 36.81 215 GLU A CA 1
ATOM 1685 C C . GLU A 1 215 ? 10.212 -7.373 9.386 1.00 36.81 215 GLU A C 1
ATOM 1687 O O . GLU A 1 215 ? 10.185 -6.181 9.686 1.00 36.81 215 GLU A O 1
ATOM 1692 N N . ALA A 1 216 ? 9.907 -7.821 8.164 1.00 45.16 216 ALA A N 1
ATOM 1693 C CA . ALA A 1 216 ? 9.547 -6.998 7.014 1.00 45.16 216 ALA A CA 1
ATOM 1694 C C . ALA A 1 216 ? 8.319 -6.077 7.237 1.00 45.16 216 ALA A C 1
ATOM 1696 O O . ALA A 1 216 ? 8.246 -4.983 6.664 1.00 45.16 216 ALA A O 1
ATOM 1697 N N . LYS A 1 217 ? 7.385 -6.442 8.134 1.00 46.03 217 LYS A N 1
ATOM 1698 C CA . LYS A 1 217 ? 6.262 -5.569 8.546 1.00 46.03 217 LYS A CA 1
ATOM 1699 C C . LYS A 1 217 ? 6.726 -4.285 9.244 1.00 46.03 217 LYS A C 1
ATOM 1701 O O . LYS A 1 217 ? 6.049 -3.268 9.088 1.00 46.03 217 LYS A O 1
ATOM 1706 N N . LYS A 1 218 ? 7.889 -4.283 9.914 1.00 42.28 218 LYS A N 1
ATOM 1707 C CA . LYS A 1 218 ? 8.520 -3.061 10.463 1.00 42.28 218 LYS A CA 1
ATOM 1708 C C . LYS A 1 218 ? 9.018 -2.111 9.372 1.00 42.28 218 LYS A C 1
ATOM 1710 O O . LYS A 1 218 ? 9.159 -0.918 9.615 1.00 42.28 218 LYS A O 1
ATOM 1715 N N . TRP A 1 219 ? 9.279 -2.629 8.173 1.00 42.41 219 TRP A N 1
ATOM 1716 C CA . TRP A 1 219 ? 9.891 -1.880 7.078 1.00 42.41 219 TRP A CA 1
ATOM 1717 C C . TRP A 1 219 ? 8.867 -1.358 6.060 1.00 42.41 219 TRP A C 1
ATOM 1719 O O . TRP A 1 219 ? 9.174 -0.391 5.370 1.00 42.41 219 TRP A O 1
ATOM 1729 N N . VAL A 1 220 ? 7.662 -1.949 5.988 1.00 44.00 220 VAL A N 1
ATOM 1730 C CA . VAL A 1 220 ? 6.613 -1.573 5.011 1.00 44.00 220 VAL A CA 1
ATOM 1731 C C . VAL A 1 220 ? 5.337 -0.984 5.641 1.00 44.00 220 VAL A C 1
ATOM 1733 O O . VAL A 1 220 ? 4.416 -0.572 4.930 1.00 44.00 220 VAL A O 1
ATOM 1736 N N . CYS A 1 221 ? 5.263 -0.874 6.970 1.00 38.84 221 CYS A N 1
ATOM 1737 C CA . CYS A 1 221 ? 4.145 -0.197 7.625 1.00 38.84 221 CYS A CA 1
ATOM 1738 C C . CYS A 1 221 ? 4.505 1.240 7.986 1.00 38.84 221 CYS A C 1
ATOM 1740 O O . CYS A 1 221 ? 5.423 1.494 8.759 1.00 38.84 221 CYS A O 1
ATOM 1742 N N . LEU A 1 222 ? 3.693 2.155 7.463 1.00 41.44 222 LEU A N 1
ATOM 1743 C CA . LEU A 1 222 ? 3.554 3.572 7.809 1.00 41.44 222 LEU A CA 1
ATOM 1744 C C . LEU A 1 222 ? 3.117 3.796 9.277 1.00 41.44 222 LEU A C 1
ATOM 1746 O O . LEU A 1 222 ? 2.327 4.681 9.567 1.00 41.44 222 LEU A O 1
ATOM 1750 N N . SER A 1 223 ? 3.592 2.969 10.205 1.00 36.66 223 SER A N 1
ATOM 1751 C CA . SER A 1 223 ? 3.320 3.044 11.642 1.00 36.66 223 SER A CA 1
ATOM 1752 C C . SER A 1 223 ? 4.609 3.018 12.467 1.00 36.66 223 SER A C 1
ATOM 1754 O O . SER A 1 223 ? 4.591 2.616 13.626 1.00 36.66 223 SER A O 1
ATOM 1756 N N . VAL A 1 224 ? 5.733 3.430 11.875 1.00 34.69 224 VAL A N 1
ATOM 1757 C CA . VAL A 1 224 ? 6.910 3.839 12.646 1.00 34.69 224 VAL A CA 1
ATOM 1758 C C . VAL A 1 224 ? 6.887 5.366 12.684 1.00 34.69 224 VAL A C 1
ATOM 1760 O O . VAL A 1 224 ? 6.882 5.973 11.607 1.00 34.69 224 VAL A O 1
ATOM 1763 N N . PRO A 1 225 ? 6.824 5.996 13.869 1.00 30.91 225 PRO A N 1
ATOM 1764 C CA . PRO A 1 225 ? 6.966 7.440 13.960 1.00 30.91 225 PRO A CA 1
ATOM 1765 C C . PRO A 1 225 ? 8.316 7.868 13.392 1.00 30.91 225 PRO A C 1
ATOM 1767 O O . PRO A 1 225 ? 9.271 7.085 13.376 1.00 30.91 225 PRO A O 1
ATOM 1770 N N . ALA A 1 226 ? 8.383 9.101 12.891 1.00 26.36 226 ALA A N 1
ATOM 1771 C CA . ALA A 1 226 ? 9.630 9.666 12.398 1.00 26.36 226 ALA A CA 1
ATOM 1772 C C . ALA A 1 226 ? 10.737 9.484 13.460 1.00 26.36 226 ALA A C 1
ATOM 1774 O O . ALA A 1 226 ? 10.484 9.722 14.646 1.00 26.36 226 ALA A O 1
ATOM 1775 N N . PRO A 1 227 ? 11.947 9.028 13.086 1.00 29.75 227 PRO A N 1
ATOM 1776 C CA . PRO A 1 227 ? 13.074 9.120 13.998 1.00 29.75 227 PRO A CA 1
ATOM 1777 C C . PRO A 1 227 ? 13.305 10.601 14.330 1.00 29.75 227 PRO A C 1
ATOM 1779 O O . PRO A 1 227 ? 13.215 11.448 13.442 1.00 29.75 227 PRO A O 1
ATOM 1782 N N . ARG A 1 228 ? 13.528 10.868 15.622 1.00 34.19 228 ARG A N 1
ATOM 1783 C CA . ARG A 1 228 ? 13.800 12.197 16.188 1.00 34.19 228 ARG A CA 1
ATOM 1784 C C . ARG A 1 228 ? 14.939 12.919 15.477 1.00 34.19 228 ARG A C 1
ATOM 1786 O O . ARG A 1 228 ? 15.924 12.228 15.132 1.00 34.19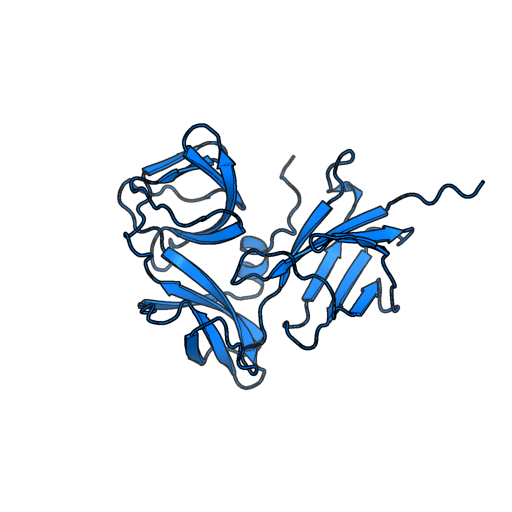 228 ARG A O 1
#

Mean predicted aligned error: 6.54 Å

Radius of gyration: 17.91 Å; Cα contacts (8 Å, |Δi|>4): 539; chains: 1; bounding box: 41×45×48 Å

Nearest PDB structures (foldseek):
  6j5j-assembly1_D  TM=6.600E-01  e=2.697E-01  Sus scrofa
  1nbm-assembly1_E  TM=6.562E-01  e=3.498E-01  Bos taurus
  8h9i-assembly1_E  TM=6.489E-01  e=4.088E-01  Homo sapiens
  1h8e-assembly1_E  TM=6.504E-01  e=1.098E+00  Bos taurus
  5cdf-assembly1_E  TM=5.949E-01  e=8.921E-01  Paracoccus denitrificans